Protein AF-A0A6C0E3U9-F1 (afdb_monomer)

Structure (mmCIF, N/CA/C/O backbone):
data_AF-A0A6C0E3U9-F1
#
_entry.id   AF-A0A6C0E3U9-F1
#
loop_
_atom_site.group_PDB
_atom_site.id
_atom_site.type_symbol
_atom_site.label_atom_id
_atom_site.label_alt_id
_atom_site.label_comp_id
_atom_site.label_asym_id
_atom_site.label_entity_id
_atom_site.label_seq_id
_atom_site.pdbx_PDB_ins_code
_atom_site.Cartn_x
_atom_site.Cartn_y
_atom_site.Cartn_z
_atom_site.occupancy
_atom_site.B_iso_or_equiv
_atom_site.auth_seq_id
_atom_site.auth_comp_id
_atom_site.auth_asym_id
_atom_site.auth_atom_id
_atom_site.pdbx_PDB_model_num
ATOM 1 N N . MET A 1 1 ? 30.945 55.708 -33.541 1.00 55.78 1 MET A N 1
ATOM 2 C CA . MET A 1 1 ? 29.768 54.943 -33.050 1.00 55.78 1 MET A CA 1
ATOM 3 C C . MET A 1 1 ? 29.091 54.132 -34.175 1.00 55.78 1 MET A C 1
ATOM 5 O O . MET A 1 1 ? 28.039 54.535 -34.652 1.00 55.78 1 MET A O 1
ATOM 9 N N . VAL A 1 2 ? 29.646 52.990 -34.620 1.00 52.19 2 VAL A N 1
ATOM 10 C CA . VAL A 1 2 ? 29.029 52.186 -35.720 1.00 52.19 2 VAL A CA 1
ATOM 11 C C . VAL A 1 2 ? 28.871 50.681 -35.396 1.00 52.19 2 VAL A C 1
ATOM 13 O O . VAL A 1 2 ? 28.091 49.991 -36.046 1.00 52.19 2 VAL A O 1
ATOM 16 N N . GLY A 1 3 ? 29.508 50.159 -34.337 1.00 51.03 3 GLY A N 1
ATOM 17 C CA . GLY A 1 3 ? 29.485 48.717 -34.018 1.00 51.03 3 GLY A CA 1
ATOM 18 C C . GLY A 1 3 ? 28.153 48.152 -33.489 1.00 51.03 3 GLY A C 1
ATOM 19 O O . GLY A 1 3 ? 27.764 47.042 -33.847 1.00 51.03 3 GLY A O 1
ATOM 20 N N . TYR A 1 4 ? 27.409 48.908 -32.673 1.00 50.91 4 TYR A N 1
ATOM 21 C CA . TYR A 1 4 ? 26.324 48.340 -31.851 1.00 50.91 4 TYR A CA 1
ATOM 22 C C . TYR A 1 4 ? 25.011 48.008 -32.590 1.00 50.91 4 TYR A C 1
ATOM 24 O O . TYR A 1 4 ? 24.251 47.149 -32.144 1.00 50.91 4 TYR A O 1
ATOM 32 N N . LYS A 1 5 ? 24.726 48.622 -33.750 1.00 53.19 5 LYS A N 1
ATOM 33 C CA . LYS A 1 5 ? 23.448 48.405 -34.471 1.00 53.19 5 LYS A CA 1
ATOM 34 C C . LYS A 1 5 ? 23.409 47.133 -35.339 1.00 53.19 5 LYS A C 1
ATOM 36 O O . LYS A 1 5 ? 22.340 46.778 -35.838 1.00 53.19 5 LYS A O 1
ATOM 41 N N . LYS A 1 6 ? 24.534 46.425 -35.531 1.00 50.97 6 LYS A N 1
ATOM 42 C CA . LYS A 1 6 ? 24.595 45.225 -36.397 1.00 50.97 6 LYS A CA 1
ATOM 43 C C . LYS A 1 6 ? 24.206 43.928 -35.666 1.00 50.97 6 LYS A C 1
ATOM 45 O O . LYS A 1 6 ? 23.506 43.103 -36.250 1.00 50.97 6 LYS A O 1
ATOM 50 N N . GLN A 1 7 ? 24.564 43.770 -34.387 1.00 52.78 7 GLN A N 1
ATOM 51 C CA . GLN A 1 7 ? 24.293 42.540 -33.618 1.00 52.78 7 GLN A CA 1
ATOM 52 C C . GLN A 1 7 ? 22.806 42.368 -33.233 1.00 52.78 7 GLN A C 1
ATOM 54 O O . GLN A 1 7 ? 22.255 41.278 -33.396 1.00 52.78 7 GLN A O 1
ATOM 59 N N . GLN A 1 8 ? 22.092 43.440 -32.858 1.00 53.09 8 GLN A N 1
ATOM 60 C CA . GLN A 1 8 ? 20.651 43.369 -32.529 1.00 53.09 8 GLN A CA 1
ATOM 61 C C . GLN A 1 8 ? 19.745 42.938 -33.707 1.00 53.09 8 GLN A C 1
ATOM 63 O O . GLN A 1 8 ? 18.628 42.457 -33.489 1.00 53.09 8 GLN A O 1
ATOM 68 N N . ARG A 1 9 ? 20.204 43.062 -34.964 1.00 53.28 9 ARG A N 1
ATOM 69 C CA . ARG A 1 9 ? 19.460 42.592 -36.151 1.00 53.28 9 ARG A CA 1
ATOM 70 C C . ARG A 1 9 ? 19.582 41.083 -36.403 1.00 53.28 9 ARG A C 1
ATOM 72 O O . ARG A 1 9 ? 18.701 40.523 -37.054 1.00 53.28 9 ARG A O 1
ATOM 79 N N . LEU A 1 10 ? 20.622 40.422 -35.888 1.00 52.88 10 LEU A N 1
ATOM 80 C CA . LEU A 1 10 ? 20.799 38.968 -36.005 1.00 52.88 10 LEU A CA 1
ATOM 81 C C . LEU A 1 10 ? 19.956 38.211 -34.970 1.00 52.88 10 LEU A C 1
ATOM 83 O O . LEU A 1 10 ? 19.224 37.293 -35.339 1.00 52.88 10 LEU A O 1
ATOM 87 N N . PHE A 1 11 ? 19.952 38.664 -33.713 1.00 51.81 11 PHE A N 1
ATOM 88 C CA . PHE A 1 11 ? 19.173 38.038 -32.634 1.00 51.81 11 PHE A CA 1
ATOM 89 C C . PHE A 1 11 ? 17.661 37.995 -32.949 1.00 51.81 11 PHE A C 1
ATOM 91 O O . PHE A 1 11 ? 17.002 36.961 -3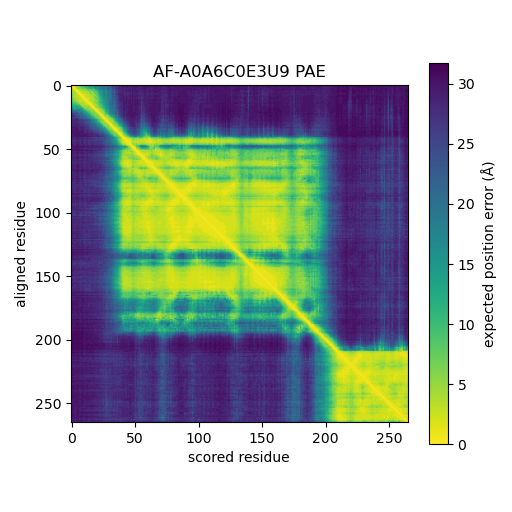2.832 1.00 51.81 11 PHE A O 1
ATOM 98 N N . ASN A 1 12 ? 17.124 39.091 -33.498 1.00 52.78 12 ASN A N 1
ATOM 99 C CA . ASN A 1 12 ? 15.716 39.197 -33.899 1.00 52.78 12 ASN A CA 1
ATOM 100 C C . ASN A 1 12 ? 15.325 38.376 -35.149 1.00 52.78 12 ASN A C 1
ATOM 102 O O . ASN A 1 12 ? 14.130 38.208 -35.411 1.00 52.78 12 ASN A O 1
ATOM 106 N N . LYS A 1 13 ? 16.285 37.846 -35.925 1.00 51.62 13 LYS A N 1
ATOM 107 C CA . LYS A 1 13 ? 15.997 36.934 -37.051 1.00 51.62 13 LYS A CA 1
ATOM 108 C C . LYS A 1 13 ? 15.848 35.474 -36.611 1.00 51.62 13 LYS A C 1
ATOM 110 O O . LYS A 1 13 ? 15.095 34.742 -37.253 1.00 51.62 13 LYS A O 1
ATOM 115 N N . LEU A 1 14 ? 16.491 35.059 -35.518 1.00 48.38 14 LEU A N 1
ATOM 116 C CA . LEU A 1 14 ? 16.365 33.696 -34.984 1.00 48.38 14 LEU A CA 1
ATOM 117 C C . LEU A 1 14 ? 15.030 33.495 -34.243 1.00 48.38 14 LEU A C 1
ATOM 119 O O . LEU A 1 14 ? 14.331 32.514 -34.491 1.00 48.38 14 LEU A O 1
ATOM 123 N N . LEU A 1 15 ? 14.591 34.485 -33.457 1.00 46.81 15 LEU A N 1
ATOM 124 C CA . LEU A 1 15 ? 13.311 34.447 -32.726 1.00 46.81 15 LEU A CA 1
ATOM 125 C C . LEU A 1 15 ? 12.048 34.436 -33.614 1.00 46.81 15 LEU A C 1
ATOM 127 O O . LEU A 1 15 ? 10.962 34.124 -33.126 1.00 46.81 15 LEU A O 1
ATOM 131 N N . LYS A 1 16 ? 12.158 34.751 -34.914 1.00 46.00 16 LYS A N 1
ATOM 132 C CA . LYS A 1 16 ? 11.021 34.743 -35.857 1.00 46.00 16 LYS A CA 1
ATOM 133 C C . LYS A 1 16 ? 10.878 33.457 -36.683 1.00 46.00 16 LYS A C 1
ATOM 135 O O . LYS A 1 16 ? 9.834 33.278 -37.306 1.00 46.00 16 LYS A O 1
ATOM 140 N N . LYS A 1 17 ? 11.857 32.538 -36.673 1.00 43.81 17 LYS A N 1
ATOM 141 C CA . LYS A 1 17 ? 11.767 31.262 -37.420 1.00 43.81 17 LYS A CA 1
ATOM 142 C C . LYS A 1 17 ? 11.051 30.127 -36.671 1.00 43.81 17 LYS A C 1
ATOM 144 O O . LYS A 1 17 ? 10.621 29.177 -37.313 1.00 43.81 17 LYS A O 1
ATOM 149 N N . SER A 1 18 ? 10.844 30.233 -35.357 1.00 43.38 18 SER A N 1
ATOM 150 C CA . SER A 1 18 ? 10.180 29.195 -34.542 1.00 43.38 18 SER A CA 1
ATOM 151 C C . SER A 1 18 ? 8.644 29.286 -34.493 1.00 43.38 18 SER A C 1
ATOM 153 O O . SER A 1 18 ? 8.000 28.449 -33.865 1.00 43.38 18 SER A O 1
ATOM 155 N N . LYS A 1 19 ? 8.021 30.279 -35.151 1.00 46.59 19 LYS A N 1
ATOM 156 C CA . LYS A 1 19 ? 6.567 30.538 -35.075 1.00 46.59 19 LYS A CA 1
ATOM 157 C C . LYS A 1 19 ? 5.879 30.666 -36.444 1.00 46.59 19 LYS A C 1
ATOM 159 O O . LYS A 1 19 ? 5.309 31.715 -36.732 1.00 46.59 19 LYS A O 1
ATOM 164 N N . LYS A 1 20 ? 5.885 29.600 -37.264 1.00 43.41 20 LYS A N 1
ATOM 165 C CA . LYS A 1 20 ? 4.818 29.273 -38.253 1.00 43.41 20 LYS A CA 1
ATOM 166 C C . LYS A 1 20 ? 5.099 27.970 -39.034 1.00 43.41 20 LYS A C 1
ATOM 168 O O . LYS A 1 20 ? 5.679 27.994 -40.114 1.00 43.41 20 LYS A O 1
ATOM 173 N N . LYS A 1 21 ? 4.549 26.846 -38.566 1.00 42.09 21 LYS A N 1
ATOM 174 C CA . LYS A 1 21 ? 3.930 25.838 -39.450 1.00 42.09 21 LYS A CA 1
ATOM 175 C C . LYS A 1 21 ? 2.777 25.176 -38.694 1.00 42.09 21 LYS A C 1
ATOM 177 O O . LYS A 1 21 ? 2.973 24.590 -37.636 1.00 42.09 21 LYS A O 1
ATOM 182 N N . ARG A 1 22 ? 1.554 25.383 -39.186 1.00 37.34 22 ARG A N 1
ATOM 183 C CA . ARG A 1 22 ? 0.292 25.053 -38.509 1.00 37.34 22 ARG A CA 1
ATOM 184 C C . ARG A 1 22 ? -0.422 23.953 -39.301 1.00 37.34 22 ARG A C 1
ATOM 186 O O . ARG A 1 22 ? -0.834 24.217 -40.417 1.00 37.34 22 ARG A O 1
ATOM 193 N N . MET A 1 23 ? -0.560 22.781 -38.675 1.00 37.25 23 MET A N 1
ATOM 194 C CA . MET A 1 23 ? -1.584 21.725 -38.854 1.00 37.25 23 MET A CA 1
ATOM 195 C C . MET A 1 23 ? -2.042 21.282 -40.262 1.00 37.25 23 MET A C 1
ATOM 197 O O . MET A 1 23 ? -2.673 22.055 -40.971 1.00 37.25 23 MET A O 1
ATOM 201 N N . SER A 1 24 ? -1.955 19.969 -40.545 1.00 37.00 24 SER A N 1
ATOM 202 C CA . SER A 1 24 ? -3.077 18.993 -40.719 1.00 37.00 24 SER A CA 1
ATOM 203 C C . SER A 1 24 ? -2.475 17.584 -41.011 1.00 37.00 24 SER A C 1
ATOM 205 O O . SER A 1 24 ? -1.276 17.540 -41.258 1.00 37.00 24 SER A O 1
ATOM 207 N N . ARG A 1 25 ? -3.113 16.395 -40.982 1.00 40.88 25 ARG A N 1
ATOM 208 C CA . ARG A 1 25 ? -4.472 15.852 -40.692 1.00 40.88 25 ARG A CA 1
ATOM 209 C C . ARG A 1 25 ? -4.246 14.516 -39.920 1.00 40.88 25 ARG A C 1
ATOM 211 O O . ARG A 1 25 ? -3.563 13.658 -40.447 1.00 40.88 25 ARG A O 1
ATOM 218 N N . LYS A 1 26 ? -4.695 14.357 -38.663 1.00 37.94 26 LYS A N 1
ATOM 219 C CA . LYS A 1 26 ? -5.896 13.590 -38.210 1.00 37.94 26 LYS A CA 1
ATOM 220 C C . LYS A 1 26 ? -5.645 12.133 -37.723 1.00 37.94 26 LYS A C 1
ATOM 222 O O . LYS A 1 26 ? -5.068 11.340 -38.443 1.00 37.94 26 LYS A O 1
ATOM 227 N N . LYS A 1 27 ? -6.324 11.803 -36.602 1.00 41.88 27 LYS A N 1
ATOM 228 C CA . LYS A 1 27 ? -6.594 10.487 -35.951 1.00 41.88 27 LYS A CA 1
ATOM 229 C C . LYS A 1 27 ? -5.475 9.856 -35.087 1.00 41.88 27 LYS A C 1
ATOM 231 O O . LYS A 1 27 ? -4.308 9.959 -35.416 1.00 41.88 27 LYS A O 1
ATOM 236 N N . TYR A 1 28 ? -5.925 9.223 -33.985 1.00 31.61 28 TYR A N 1
ATOM 237 C CA . TYR A 1 28 ? -5.186 8.682 -32.819 1.00 31.61 28 TYR A CA 1
ATOM 238 C C . TYR A 1 28 ? -4.344 9.725 -32.034 1.00 31.61 28 TYR A C 1
ATOM 240 O O . TYR A 1 28 ? -3.533 10.432 -32.610 1.00 31.61 28 TYR A O 1
ATOM 248 N N . ASN A 1 29 ? -4.488 9.945 -30.718 1.00 37.38 29 ASN A N 1
ATOM 249 C CA . ASN A 1 29 ? -5.382 9.373 -29.697 1.00 37.38 29 ASN A CA 1
ATOM 250 C C . ASN A 1 29 ? -6.079 10.487 -28.891 1.00 37.38 29 ASN A C 1
ATOM 252 O O . ASN A 1 29 ? -5.453 11.477 -28.517 1.00 37.38 29 ASN A O 1
ATOM 256 N N . LYS A 1 30 ? -7.375 10.324 -28.591 1.00 41.12 30 LYS A N 1
ATOM 257 C CA . LYS A 1 30 ? -8.211 11.351 -27.938 1.00 41.12 30 LYS A CA 1
ATOM 258 C C . LYS A 1 30 ? -8.762 10.887 -26.577 1.00 41.12 30 LYS A C 1
ATOM 260 O O . LYS A 1 30 ? -9.943 11.071 -26.322 1.00 41.12 30 LYS A O 1
ATOM 265 N N . THR A 1 31 ? -7.910 10.339 -25.701 1.00 39.28 31 THR A N 1
ATOM 266 C CA . THR A 1 31 ? -8.289 9.887 -24.334 1.00 39.28 31 THR A CA 1
ATOM 267 C C . THR A 1 31 ? -7.109 9.886 -23.343 1.00 39.28 31 THR A C 1
ATOM 269 O O . THR A 1 31 ? -6.826 8.903 -22.674 1.00 39.28 31 THR A O 1
ATOM 272 N N . ARG A 1 32 ? -6.402 11.016 -23.212 1.00 39.66 32 ARG A N 1
ATOM 273 C CA . ARG A 1 32 ? -5.570 11.329 -22.026 1.00 39.66 32 ARG A CA 1
ATOM 274 C C . ARG A 1 32 ? -5.399 12.847 -21.891 1.00 39.66 32 ARG A C 1
ATOM 276 O O . ARG A 1 32 ? -4.310 13.401 -21.980 1.00 39.66 32 ARG A O 1
ATOM 283 N N . LYS A 1 33 ? -6.527 13.555 -21.740 1.00 38.69 33 LYS A N 1
ATOM 284 C CA . LYS A 1 33 ? -6.507 14.974 -21.358 1.00 38.69 33 LYS A CA 1
ATOM 285 C C . LYS A 1 33 ? -6.008 15.063 -19.920 1.00 38.69 33 LYS A C 1
ATOM 287 O O . LYS A 1 33 ? -6.728 14.664 -19.015 1.00 38.69 33 LYS A O 1
ATOM 292 N N . ASN A 1 34 ? -4.805 15.605 -19.759 1.00 37.91 34 ASN A N 1
ATOM 293 C CA . ASN A 1 34 ? -4.182 16.066 -18.519 1.00 37.91 34 ASN A CA 1
ATOM 294 C C . ASN A 1 34 ? -5.189 16.400 -17.398 1.00 37.91 34 ASN A C 1
ATOM 296 O O . ASN A 1 34 ? -5.627 17.547 -17.271 1.00 37.91 34 ASN A O 1
ATOM 300 N N . LYS A 1 35 ? -5.496 15.41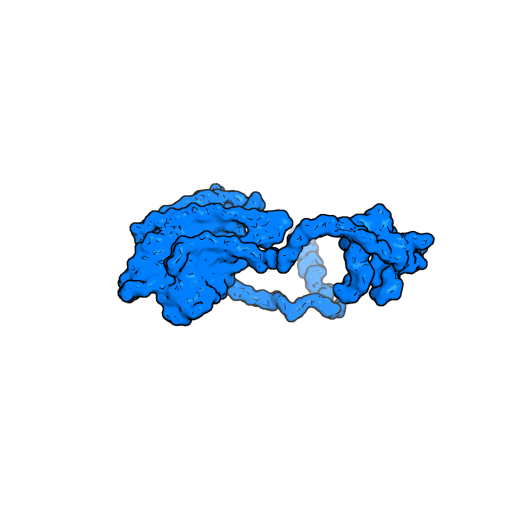8 -16.540 1.00 38.56 35 LYS A N 1
ATOM 301 C CA . LYS A 1 35 ? -5.961 15.694 -15.178 1.00 38.56 35 LYS A CA 1
ATOM 302 C C . LYS A 1 35 ? -4.758 16.370 -14.515 1.00 38.56 35 LYS A C 1
ATOM 304 O O . LYS A 1 35 ? -3.712 15.741 -14.367 1.00 38.56 35 LYS A O 1
ATOM 309 N N . LYS A 1 36 ? -4.853 17.667 -14.198 1.00 37.06 36 LYS A N 1
ATOM 310 C CA . LYS A 1 36 ? -3.884 18.297 -13.291 1.00 37.06 36 LYS A CA 1
ATOM 311 C C . LYS A 1 36 ? -4.017 17.543 -11.971 1.00 37.06 36 LYS A C 1
ATOM 313 O O . LYS A 1 36 ? -4.992 17.772 -11.261 1.00 37.06 36 LYS A O 1
ATOM 318 N N . MET A 1 37 ? -3.088 16.636 -11.680 1.00 39.59 37 MET A N 1
ATOM 319 C CA . MET A 1 37 ? -3.011 15.982 -10.378 1.00 39.59 37 MET A CA 1
ATOM 320 C C . MET A 1 37 ? -2.618 17.042 -9.352 1.00 39.59 37 MET A C 1
ATOM 322 O O . MET A 1 37 ? -1.442 17.347 -9.167 1.00 39.59 37 MET A O 1
ATOM 326 N N . ARG A 1 38 ? -3.635 17.665 -8.753 1.00 38.66 38 ARG A N 1
ATOM 327 C CA . ARG A 1 38 ? -3.493 18.374 -7.488 1.00 38.66 38 ARG A CA 1
ATOM 328 C C . ARG A 1 38 ? -3.201 17.292 -6.449 1.00 38.66 38 ARG A C 1
ATOM 330 O O . ARG A 1 38 ? -4.038 16.419 -6.261 1.00 38.66 38 ARG A O 1
ATOM 337 N N . GLY A 1 39 ? -1.989 17.304 -5.894 1.00 35.59 39 GLY A N 1
ATOM 338 C CA . GLY A 1 39 ? -1.650 16.494 -4.722 1.00 35.59 39 GLY A CA 1
ATOM 339 C C . GLY A 1 39 ? -2.432 16.983 -3.501 1.00 35.59 39 GLY A C 1
ATOM 340 O O . GLY A 1 39 ? -2.858 18.140 -3.481 1.00 35.59 39 GLY A O 1
ATOM 341 N N . GLY A 1 40 ? -2.634 16.094 -2.533 1.00 41.91 40 GLY A N 1
ATOM 342 C CA . GLY A 1 40 ? -3.670 16.202 -1.508 1.00 41.91 40 GLY A CA 1
ATOM 343 C C . GLY A 1 40 ? -4.718 15.121 -1.746 1.00 41.91 40 GLY A C 1
ATOM 344 O O . GLY A 1 40 ? -5.782 15.398 -2.295 1.00 41.91 40 GLY A O 1
ATOM 345 N N . GLY A 1 41 ? -4.360 13.881 -1.409 1.00 59.59 41 GLY A N 1
ATOM 346 C CA . GLY A 1 41 ? -5.287 12.752 -1.441 1.00 59.59 41 GLY A CA 1
ATOM 347 C C . GLY A 1 41 ? -6.268 12.837 -0.282 1.00 59.59 41 GLY A C 1
ATOM 348 O O . GLY A 1 41 ? -5.840 13.000 0.858 1.00 59.59 41 GLY A O 1
ATOM 349 N N . GLU A 1 42 ? -7.558 12.739 -0.576 1.00 77.75 42 GLU A N 1
ATOM 350 C CA . GLU A 1 42 ? -8.623 12.759 0.426 1.00 77.75 42 GLU A CA 1
ATOM 351 C C . GLU A 1 42 ? -8.662 11.412 1.170 1.00 77.75 42 GLU A C 1
ATOM 353 O O . GLU A 1 42 ? -8.481 10.357 0.557 1.00 77.75 42 GLU A O 1
ATOM 358 N N . ILE A 1 43 ? -8.860 11.435 2.493 1.00 86.38 43 ILE A N 1
ATOM 359 C CA . ILE A 1 43 ? -9.034 10.206 3.277 1.00 86.38 43 ILE A CA 1
ATOM 360 C C . ILE A 1 43 ? -10.483 9.750 3.117 1.00 86.38 43 ILE A C 1
ATOM 362 O O . ILE A 1 43 ? -11.406 10.397 3.611 1.00 86.38 43 ILE A O 1
ATOM 366 N N . GLN A 1 44 ? -10.686 8.619 2.449 1.00 89.25 44 GLN A N 1
ATOM 367 C CA . GLN A 1 44 ? -11.998 8.006 2.315 1.00 89.25 44 GLN A CA 1
ATOM 368 C C . GLN A 1 44 ? -12.341 7.216 3.583 1.00 89.25 44 GLN A C 1
ATOM 370 O O . GLN A 1 44 ? -11.615 6.307 3.984 1.00 89.25 44 GLN A O 1
ATOM 375 N N . ILE A 1 45 ? -13.483 7.535 4.189 1.00 89.25 45 ILE A N 1
ATOM 376 C CA . ILE A 1 45 ? -14.040 6.796 5.323 1.00 89.25 45 ILE A CA 1
ATOM 377 C C . ILE A 1 45 ? -15.144 5.860 4.826 1.00 89.25 45 ILE A C 1
ATOM 379 O O . ILE A 1 45 ? -16.042 6.278 4.097 1.00 89.25 45 ILE A O 1
ATOM 383 N N . ILE A 1 46 ? -15.082 4.599 5.247 1.00 86.44 46 ILE A N 1
ATOM 384 C CA . ILE A 1 46 ? -16.051 3.546 4.939 1.00 86.44 46 ILE A CA 1
ATOM 385 C C . ILE A 1 46 ? -16.570 2.992 6.267 1.00 86.44 46 ILE A C 1
ATOM 387 O O . ILE A 1 46 ? -15.787 2.513 7.085 1.00 86.44 46 ILE A O 1
ATOM 391 N N . THR A 1 47 ? -17.877 3.098 6.512 1.00 82.75 47 THR A N 1
ATOM 392 C CA . THR A 1 47 ? -18.501 2.696 7.787 1.00 82.75 47 THR A CA 1
ATOM 393 C C . THR A 1 47 ? -19.093 1.293 7.756 1.00 82.75 47 THR A C 1
ATOM 395 O O . THR A 1 47 ? -19.025 0.583 8.749 1.00 82.75 47 THR A O 1
ATOM 398 N N . GLU A 1 48 ? -19.640 0.878 6.615 1.00 69.38 48 GLU A N 1
ATOM 399 C CA . GLU A 1 48 ? -20.260 -0.431 6.422 1.00 69.38 48 GLU A CA 1
ATOM 400 C C . GLU A 1 48 ? -19.781 -1.000 5.088 1.00 69.38 48 GLU A C 1
ATOM 402 O O . GLU A 1 48 ? -20.025 -0.411 4.034 1.00 69.38 48 GLU A O 1
ATOM 407 N N . ASN A 1 49 ? -19.079 -2.134 5.121 1.00 65.44 49 ASN A N 1
ATOM 408 C CA . ASN A 1 49 ? -18.696 -2.838 3.905 1.00 65.44 49 ASN A CA 1
ATOM 409 C C . ASN A 1 49 ? -18.706 -4.357 4.110 1.00 65.44 49 ASN A C 1
ATOM 411 O O . ASN A 1 49 ? -18.117 -4.874 5.059 1.00 65.44 49 ASN A O 1
ATOM 415 N N . SER A 1 50 ? -19.380 -5.055 3.198 1.00 59.72 50 SER A N 1
ATOM 416 C CA . SER A 1 50 ? -19.495 -6.515 3.128 1.00 59.72 50 SER A CA 1
ATOM 417 C C . SER A 1 50 ? -18.587 -7.143 2.061 1.00 59.72 50 SER A C 1
ATOM 419 O O . SER A 1 50 ? -18.540 -8.367 1.944 1.00 59.72 50 SER A O 1
ATOM 421 N N . SER A 1 51 ? -17.859 -6.331 1.287 1.00 74.69 51 SER A N 1
ATOM 422 C CA . SER A 1 51 ? -16.953 -6.750 0.214 1.00 74.69 51 SER A CA 1
ATOM 423 C C . SER A 1 51 ? -15.584 -6.068 0.322 1.00 74.69 51 SER A C 1
ATOM 425 O O . SER A 1 51 ? -15.401 -5.115 1.070 1.00 74.69 51 SER A O 1
ATOM 427 N N . GLU A 1 52 ? -14.580 -6.567 -0.397 1.00 77.88 52 GLU A N 1
ATOM 428 C CA . GLU A 1 52 ? -13.237 -5.973 -0.392 1.00 77.88 52 GLU A CA 1
ATOM 429 C C . GLU A 1 52 ? -13.225 -4.576 -1.046 1.00 77.88 52 GLU A C 1
ATOM 431 O O . GLU A 1 52 ? -13.778 -4.388 -2.131 1.00 77.88 52 GLU A O 1
ATOM 436 N N . THR A 1 53 ? -12.555 -3.605 -0.416 1.00 80.06 53 THR A N 1
ATOM 437 C CA . THR A 1 53 ? -12.301 -2.284 -1.022 1.00 80.06 53 THR A CA 1
ATOM 438 C C . THR A 1 53 ? -11.006 -2.315 -1.838 1.00 80.06 53 THR A C 1
ATOM 440 O O . THR A 1 53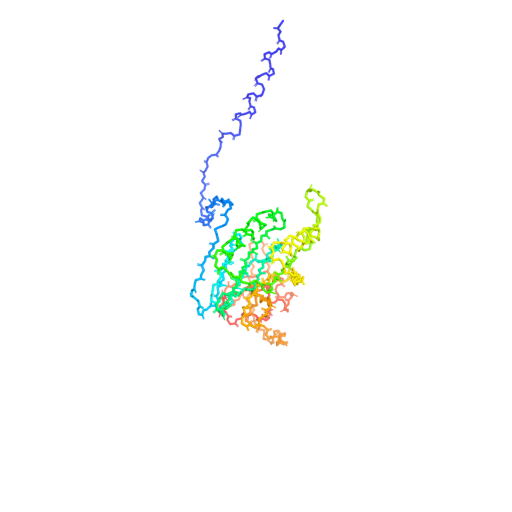 ? -9.974 -2.737 -1.318 1.00 80.06 53 THR A O 1
ATOM 443 N N . GLU A 1 54 ? -11.015 -1.792 -3.068 1.00 80.06 54 GLU A N 1
ATOM 444 C CA . GLU A 1 54 ? -9.807 -1.521 -3.870 1.00 80.06 54 GLU A CA 1
ATOM 445 C C . GLU A 1 54 ? -9.651 -0.010 -4.133 1.00 80.06 54 GLU A C 1
ATOM 447 O O . GLU A 1 54 ? -10.638 0.649 -4.461 1.00 80.06 54 GLU A O 1
ATOM 452 N N . PHE A 1 55 ? -8.433 0.547 -4.044 1.00 74.00 55 PHE A N 1
ATOM 453 C CA . PHE A 1 55 ? -8.190 1.984 -4.288 1.00 74.00 55 PHE A CA 1
ATOM 454 C C . PHE A 1 55 ? -6.841 2.319 -4.973 1.00 74.00 55 PHE A C 1
ATOM 456 O O . PHE A 1 55 ? -5.897 1.519 -4.944 1.00 74.00 55 PHE A O 1
ATOM 463 N N . GLU A 1 56 ? -6.757 3.501 -5.609 1.00 75.00 56 GLU A N 1
ATOM 464 C CA . GLU A 1 56 ? -5.621 3.953 -6.439 1.00 75.00 56 GLU A CA 1
ATOM 465 C C . GLU A 1 56 ? -4.458 4.566 -5.626 1.00 75.00 56 GLU A C 1
ATOM 467 O O . GLU A 1 56 ? -4.531 4.777 -4.416 1.00 75.00 56 GLU A O 1
ATOM 472 N N . GLN A 1 57 ? -3.330 4.841 -6.295 1.00 72.25 57 GLN A N 1
ATOM 473 C CA . GLN A 1 57 ? -2.198 5.540 -5.682 1.00 72.25 57 GLN A CA 1
ATOM 474 C C . GLN A 1 57 ? -2.540 6.982 -5.334 1.00 72.25 57 GLN A C 1
ATOM 476 O O . GLN A 1 57 ? -3.097 7.713 -6.153 1.00 72.25 57 GLN A O 1
ATOM 481 N N . ARG A 1 58 ? -2.078 7.393 -4.147 1.00 79.75 58 ARG A N 1
ATOM 482 C CA . ARG A 1 58 ? -2.330 8.685 -3.503 1.00 79.75 58 ARG A CA 1
ATOM 483 C C . ARG A 1 58 ? -3.692 8.851 -2.854 1.00 79.75 58 ARG A C 1
ATOM 485 O O . ARG A 1 58 ? -3.927 9.936 -2.329 1.00 79.75 58 ARG A O 1
ATOM 492 N N . ASP A 1 59 ? -4.516 7.819 -2.757 1.00 82.50 59 ASP A N 1
ATOM 493 C CA . ASP A 1 59 ? -5.650 7.852 -1.833 1.00 82.50 59 ASP A CA 1
ATOM 494 C C . ASP A 1 59 ? -5.240 7.244 -0.478 1.00 82.50 59 ASP A C 1
ATOM 496 O O . ASP A 1 59 ? -4.156 6.666 -0.323 1.00 82.50 59 ASP A O 1
ATOM 500 N N . ALA A 1 60 ? -6.074 7.437 0.536 1.00 86.69 60 ALA A N 1
ATOM 501 C CA . ALA A 1 60 ? -5.942 6.804 1.841 1.00 86.69 60 ALA A CA 1
ATOM 502 C C . ALA A 1 60 ? -7.338 6.406 2.320 1.00 86.69 60 ALA A C 1
ATOM 504 O O . ALA A 1 60 ? -8.295 7.144 2.099 1.00 86.69 60 ALA A O 1
ATOM 505 N N . VAL A 1 61 ? -7.466 5.242 2.951 1.00 90.50 61 VAL A N 1
ATOM 506 C CA . VAL A 1 61 ? -8.770 4.673 3.316 1.00 90.50 61 VAL A CA 1
ATOM 507 C C . VAL A 1 61 ? -8.771 4.264 4.782 1.00 90.50 61 VAL A C 1
ATOM 509 O O . VAL A 1 61 ? -7.811 3.654 5.251 1.00 90.50 61 VAL A O 1
ATOM 512 N N . ILE A 1 62 ? -9.865 4.567 5.483 1.00 89.75 62 ILE A N 1
ATOM 513 C CA . ILE A 1 62 ? -10.230 4.004 6.788 1.00 89.75 62 ILE A CA 1
ATOM 514 C C . ILE A 1 62 ? -11.520 3.201 6.590 1.00 89.75 62 ILE A C 1
ATOM 516 O O . ILE A 1 62 ? -12.521 3.743 6.125 1.00 89.75 62 ILE A O 1
ATOM 520 N N . ASN A 1 63 ? -11.506 1.922 6.953 1.00 90.56 63 ASN A N 1
ATOM 521 C CA . ASN A 1 63 ? -12.666 1.039 6.970 1.00 90.56 63 ASN A CA 1
ATOM 522 C C . ASN A 1 63 ? -12.986 0.659 8.419 1.00 90.56 63 ASN A C 1
ATOM 524 O O . ASN A 1 63 ? -12.169 0.025 9.080 1.00 90.56 63 ASN A O 1
ATOM 528 N N . TYR A 1 64 ? -14.172 1.019 8.900 1.00 87.31 64 TYR A N 1
ATOM 529 C CA . TYR A 1 64 ? -14.693 0.598 10.205 1.00 87.31 64 TYR A CA 1
ATOM 530 C C . TYR A 1 64 ? -15.355 -0.793 10.166 1.00 87.31 64 TYR A C 1
ATOM 532 O O . TYR A 1 64 ? -15.760 -1.301 11.205 1.00 87.31 64 TYR A O 1
ATOM 540 N N . GLY A 1 65 ? -15.467 -1.411 8.985 1.00 83.19 65 GLY A N 1
ATOM 541 C CA . GLY A 1 65 ? -15.982 -2.766 8.813 1.00 83.19 65 GLY A CA 1
ATOM 542 C C . GLY A 1 65 ? -14.906 -3.859 8.815 1.00 83.19 65 GLY A C 1
ATOM 543 O O . GLY A 1 65 ? -13.720 -3.621 8.587 1.00 83.19 65 GLY A O 1
ATOM 544 N N . SER A 1 66 ? -15.366 -5.103 8.963 1.00 76.38 66 SER A N 1
ATOM 545 C CA . SER A 1 66 ? -14.552 -6.329 8.963 1.00 76.38 66 SER A CA 1
ATOM 546 C C . SER A 1 66 ? -14.012 -6.751 7.585 1.00 76.38 66 SER A C 1
ATOM 548 O O . SER A 1 66 ? -13.257 -7.724 7.484 1.00 76.38 66 SER A O 1
ATOM 550 N N . ALA A 1 67 ? -14.396 -6.043 6.521 1.00 78.00 67 ALA A N 1
ATOM 551 C CA . ALA A 1 67 ? -13.896 -6.270 5.174 1.00 78.00 67 ALA A CA 1
ATOM 552 C C . ALA A 1 67 ? -12.417 -5.876 5.020 1.00 78.00 67 ALA A C 1
ATOM 554 O O . ALA A 1 67 ? -11.935 -4.911 5.618 1.00 78.00 67 ALA A O 1
ATOM 555 N N . SER A 1 68 ? -11.703 -6.602 4.162 1.00 79.94 68 SER A N 1
ATOM 556 C CA . SER A 1 68 ? -10.322 -6.269 3.814 1.00 79.94 68 SER A CA 1
ATOM 557 C C . SER A 1 68 ? -10.252 -4.982 2.988 1.00 79.94 68 SER A C 1
ATOM 559 O O . SER A 1 68 ? -11.052 -4.770 2.073 1.00 79.94 68 SER A O 1
ATOM 561 N N . ILE A 1 69 ? -9.249 -4.151 3.272 1.00 82.56 69 ILE A N 1
ATOM 562 C CA . ILE A 1 69 ? -8.838 -3.064 2.379 1.00 82.56 69 ILE A CA 1
ATOM 563 C C . ILE A 1 69 ? -7.691 -3.572 1.511 1.00 82.56 69 ILE A C 1
ATOM 565 O O . ILE A 1 69 ? -6.787 -4.256 1.994 1.00 82.56 69 ILE A O 1
ATOM 569 N N . SER A 1 70 ? -7.687 -3.175 0.244 1.00 80.00 70 SER A N 1
ATOM 570 C CA . SER A 1 70 ? -6.602 -3.459 -0.678 1.00 80.00 70 SER A CA 1
ATOM 571 C C . SER A 1 70 ? -6.249 -2.282 -1.580 1.00 80.00 70 SER A C 1
ATOM 573 O O . SER A 1 70 ? -7.058 -1.388 -1.830 1.00 80.00 70 SER A O 1
ATOM 575 N N . THR A 1 71 ? -5.034 -2.303 -2.117 1.00 74.56 71 THR A N 1
ATOM 576 C CA . THR A 1 71 ? -4.609 -1.355 -3.148 1.00 74.56 71 THR A CA 1
ATOM 577 C C . THR A 1 71 ? -3.809 -2.029 -4.262 1.00 74.56 71 THR A C 1
ATOM 579 O O . THR A 1 71 ? -3.190 -3.076 -4.060 1.00 74.56 71 THR A O 1
ATOM 582 N N . TYR A 1 72 ? -3.869 -1.447 -5.462 1.00 70.69 72 TYR A N 1
ATOM 583 C CA . TYR A 1 72 ? -3.333 -1.975 -6.713 1.00 70.69 72 TYR A CA 1
ATOM 584 C C . TYR A 1 72 ? -2.428 -0.958 -7.439 1.00 70.69 72 TYR A C 1
ATOM 586 O O . TYR A 1 72 ? -2.333 0.209 -7.068 1.00 70.69 72 TYR A O 1
ATOM 594 N N . ASN A 1 73 ? -1.756 -1.411 -8.505 1.00 62.00 73 ASN A N 1
ATOM 595 C CA . ASN A 1 73 ? -0.739 -0.671 -9.275 1.00 62.00 73 ASN A CA 1
ATOM 596 C C . ASN A 1 73 ? 0.465 -0.194 -8.439 1.00 62.00 73 ASN A C 1
ATOM 598 O O . ASN A 1 73 ? 1.045 0.861 -8.697 1.00 62.00 73 ASN A O 1
ATOM 602 N N . LEU A 1 74 ? 0.859 -1.009 -7.463 1.00 67.31 74 LEU A N 1
ATOM 603 C CA . LEU A 1 74 ? 1.970 -0.755 -6.555 1.00 67.31 74 LEU A CA 1
ATOM 604 C C . LEU A 1 74 ? 3.321 -0.922 -7.275 1.00 67.31 74 LEU A C 1
ATOM 606 O O . LEU A 1 74 ? 3.869 -2.016 -7.338 1.00 67.31 74 LEU A O 1
ATOM 610 N N . ILE A 1 75 ? 3.838 0.164 -7.858 1.00 66.69 75 ILE A N 1
ATOM 611 C CA . ILE A 1 75 ? 5.163 0.230 -8.496 1.00 66.69 75 ILE A CA 1
ATOM 612 C C . ILE A 1 75 ? 6.003 1.263 -7.751 1.00 66.69 75 ILE A C 1
ATOM 614 O O . ILE A 1 75 ? 5.658 2.445 -7.774 1.00 66.69 75 ILE A O 1
ATOM 618 N N . ASN A 1 76 ? 7.134 0.840 -7.175 1.00 73.00 76 ASN A N 1
ATOM 619 C CA . ASN A 1 76 ? 8.056 1.709 -6.438 1.00 73.00 76 ASN A CA 1
ATOM 620 C C . ASN A 1 76 ? 7.319 2.579 -5.406 1.00 73.00 76 ASN A C 1
ATOM 622 O O . ASN A 1 76 ? 7.262 3.808 -5.523 1.00 73.00 76 ASN A O 1
ATOM 626 N N . CYS A 1 77 ? 6.693 1.922 -4.435 1.00 79.62 77 CYS A N 1
ATOM 627 C CA . CYS A 1 77 ? 5.850 2.562 -3.435 1.00 79.62 77 CYS A CA 1
ATOM 628 C C . CYS A 1 77 ? 6.049 1.943 -2.051 1.00 79.62 77 CYS A C 1
ATOM 630 O O . CYS A 1 77 ? 6.398 0.769 -1.910 1.00 79.62 77 CYS A O 1
ATOM 632 N N . ILE A 1 78 ? 5.762 2.745 -1.032 1.00 84.62 78 ILE A N 1
ATOM 633 C CA . ILE A 1 78 ? 5.654 2.310 0.357 1.00 84.62 78 ILE A CA 1
ATOM 634 C C . ILE A 1 78 ? 4.168 2.355 0.701 1.00 84.62 78 ILE A C 1
ATOM 636 O O . ILE A 1 78 ? 3.563 3.427 0.631 1.00 84.62 78 ILE A O 1
ATOM 640 N N . ALA A 1 79 ? 3.576 1.223 1.078 1.00 87.81 79 ALA A N 1
ATOM 641 C CA . ALA A 1 79 ? 2.229 1.181 1.643 1.00 87.81 79 ALA A CA 1
ATOM 642 C C . ALA A 1 79 ? 2.311 0.958 3.155 1.00 87.81 79 ALA A C 1
ATOM 644 O O . ALA A 1 79 ? 3.088 0.130 3.624 1.00 87.81 79 ALA A O 1
ATOM 645 N N . ILE A 1 80 ? 1.526 1.712 3.920 1.00 90.12 80 ILE A N 1
ATOM 646 C CA . ILE A 1 80 ? 1.444 1.614 5.378 1.00 90.12 80 ILE A CA 1
ATOM 647 C C . ILE A 1 80 ? -0.027 1.540 5.740 1.00 90.12 80 ILE A C 1
ATOM 649 O O . ILE A 1 80 ? -0.826 2.376 5.313 1.00 90.12 80 ILE A O 1
ATOM 653 N N . GLY A 1 81 ? -0.379 0.547 6.538 1.00 91.06 81 GLY A N 1
ATOM 654 C CA . GLY A 1 81 ? -1.716 0.414 7.083 1.00 91.06 81 GLY A CA 1
ATOM 655 C C . GLY A 1 81 ? -1.697 -0.231 8.454 1.00 91.06 81 GLY A C 1
ATOM 656 O O . GLY A 1 81 ? -0.634 -0.488 9.021 1.00 91.06 81 GLY A O 1
ATOM 657 N N . GLY A 1 82 ? -2.875 -0.498 8.995 1.00 90.56 82 GLY A N 1
ATOM 658 C CA . GLY A 1 82 ? -2.990 -1.081 10.319 1.00 90.56 82 GLY A CA 1
ATOM 659 C C . GLY A 1 82 ? -4.377 -1.606 10.634 1.00 90.56 82 GLY A C 1
ATOM 660 O O . GLY A 1 82 ? -5.327 -1.376 9.887 1.00 90.56 82 GLY A O 1
ATOM 661 N N . VAL A 1 83 ? -4.460 -2.315 11.758 1.00 90.44 83 VAL A N 1
ATOM 662 C CA . VAL A 1 83 ? -5.695 -2.858 12.335 1.00 90.44 83 VAL A CA 1
ATOM 663 C C . VAL A 1 83 ? -5.973 -2.138 13.651 1.00 90.44 83 VAL A C 1
ATOM 665 O O . VAL A 1 83 ? -5.076 -1.997 14.493 1.00 90.44 83 VAL A O 1
ATOM 668 N N . PHE A 1 84 ? -7.216 -1.699 13.826 1.00 92.56 84 PHE A N 1
ATOM 669 C CA . PHE A 1 84 ? -7.706 -1.033 15.029 1.00 92.56 84 PHE A CA 1
ATOM 670 C C . PHE A 1 84 ? -9.035 -1.634 15.500 1.00 92.56 84 PHE A C 1
ATOM 672 O O . PHE A 1 84 ? -9.650 -2.427 14.792 1.00 92.56 84 PHE A O 1
ATOM 679 N N . GLU A 1 85 ? -9.475 -1.245 16.692 1.00 92.12 85 GLU A N 1
ATOM 680 C CA . GLU A 1 85 ? -10.757 -1.629 17.282 1.00 92.12 85 GLU A CA 1
ATOM 681 C C . GLU A 1 85 ? -11.440 -0.416 17.919 1.00 92.12 85 GLU A C 1
ATOM 683 O O . GLU A 1 85 ? -10.766 0.429 18.514 1.00 92.12 85 GLU A O 1
ATOM 688 N N . ILE A 1 86 ? -12.767 -0.361 17.824 1.00 92.31 86 ILE A N 1
ATOM 689 C CA . ILE A 1 86 ? -13.651 0.561 18.546 1.00 92.31 86 ILE A CA 1
ATOM 690 C C . ILE A 1 86 ? -14.797 -0.278 19.105 1.00 92.31 86 ILE A C 1
ATOM 692 O O . ILE A 1 86 ? -15.437 -1.005 18.351 1.00 92.31 86 ILE A O 1
ATOM 696 N N . ASP A 1 87 ? -15.049 -0.196 20.412 1.00 91.56 87 ASP A N 1
ATOM 697 C CA . ASP A 1 87 ? -16.188 -0.842 21.084 1.00 91.56 87 ASP A CA 1
ATOM 698 C C . ASP A 1 87 ? -16.386 -2.340 20.734 1.00 91.56 87 ASP A C 1
ATOM 700 O O . ASP A 1 87 ? -17.506 -2.816 20.544 1.00 91.56 87 ASP A O 1
ATOM 704 N N . GLY A 1 88 ? -15.287 -3.102 20.624 1.00 87.31 88 GLY A N 1
ATOM 705 C CA . GLY A 1 88 ? -15.298 -4.525 20.256 1.00 87.31 88 GLY A CA 1
ATOM 706 C C . GLY A 1 88 ? -15.331 -4.818 18.749 1.00 87.31 88 GLY A C 1
ATOM 707 O O . GLY A 1 88 ? -15.214 -5.978 18.352 1.00 87.31 88 GLY A O 1
ATOM 708 N N . GLN A 1 89 ? -15.477 -3.802 17.895 1.00 88.12 89 GLN A N 1
ATOM 709 C CA . GLN A 1 89 ? -15.522 -3.937 16.437 1.00 88.12 89 GLN A CA 1
ATOM 710 C C . GLN A 1 89 ? -14.174 -3.588 15.807 1.00 88.12 89 GLN A C 1
ATOM 712 O O . GLN A 1 89 ? -13.577 -2.563 16.126 1.00 88.12 89 GLN A O 1
ATOM 717 N N . GLN A 1 90 ? -13.697 -4.432 14.892 1.00 88.88 90 GLN A N 1
ATOM 718 C CA . GLN A 1 90 ? -12.423 -4.230 14.201 1.00 88.88 90 GLN A CA 1
ATOM 719 C C . GLN A 1 90 ? -12.575 -3.397 12.929 1.00 88.88 90 GLN A C 1
ATOM 721 O O . GLN A 1 90 ? -13.497 -3.615 12.145 1.00 88.88 90 GLN A O 1
ATOM 726 N N . GLY A 1 91 ? -11.585 -2.545 12.676 1.00 89.75 91 GLY A N 1
ATOM 727 C CA . GLY A 1 91 ? -11.416 -1.818 11.426 1.00 89.75 91 GLY A CA 1
ATOM 728 C C . GLY A 1 91 ? -9.972 -1.845 10.923 1.00 89.75 91 GLY A C 1
ATOM 729 O O . GLY A 1 91 ? -9.053 -2.349 11.575 1.00 89.75 91 GLY A O 1
ATOM 730 N N . THR A 1 92 ? -9.769 -1.300 9.728 1.00 92.12 92 THR A N 1
ATOM 731 C CA . THR A 1 92 ? -8.465 -1.186 9.065 1.00 92.12 92 THR A CA 1
ATOM 732 C C . THR A 1 92 ? -8.246 0.194 8.472 1.00 92.12 92 THR A C 1
ATOM 734 O O . THR A 1 92 ? -9.190 0.911 8.151 1.00 92.12 92 THR A O 1
ATOM 737 N N . PHE A 1 93 ? -6.986 0.566 8.276 1.00 92.75 93 PHE A N 1
ATOM 738 C CA . PHE A 1 93 ? -6.629 1.687 7.411 1.00 92.75 93 PHE A CA 1
ATOM 739 C C . PHE A 1 93 ? -5.473 1.316 6.486 1.00 92.75 93 PHE A C 1
ATOM 741 O O . PHE A 1 93 ? -4.682 0.428 6.807 1.00 92.75 93 PHE A O 1
ATOM 748 N N . LEU A 1 94 ? -5.362 2.005 5.349 1.00 91.12 94 LEU A N 1
ATOM 749 C CA . LEU A 1 94 ? -4.268 1.828 4.393 1.00 91.12 94 LEU A CA 1
ATOM 750 C C . LEU A 1 94 ? -4.013 3.127 3.616 1.00 91.12 94 LEU A C 1
ATOM 752 O O . LEU A 1 94 ? -4.942 3.786 3.156 1.00 91.12 94 LEU A O 1
ATOM 756 N N . THR A 1 95 ? -2.742 3.482 3.448 1.00 91.50 95 THR A N 1
ATOM 757 C CA . THR A 1 95 ? -2.264 4.582 2.598 1.00 91.50 95 THR A CA 1
ATOM 758 C C . THR A 1 95 ? -1.002 4.141 1.866 1.00 91.50 95 THR A C 1
ATOM 760 O O . THR A 1 95 ? -0.194 3.393 2.415 1.00 91.50 95 THR A O 1
ATOM 763 N N . HIS A 1 96 ? -0.768 4.629 0.649 1.00 87.50 96 HIS A N 1
ATOM 764 C CA . HIS A 1 96 ? 0.461 4.324 -0.090 1.00 87.50 96 HIS A CA 1
ATOM 765 C C . HIS A 1 96 ? 0.904 5.468 -0.990 1.00 87.50 96 HIS A C 1
ATOM 767 O O . HIS A 1 96 ? 0.096 6.170 -1.595 1.00 87.50 96 HIS A O 1
ATOM 773 N N . GLU A 1 97 ? 2.219 5.652 -1.042 1.00 86.94 97 GLU A N 1
ATOM 774 C CA . GLU A 1 97 ? 2.874 6.757 -1.733 1.00 86.94 97 GLU A CA 1
ATOM 775 C C . GLU A 1 97 ? 4.180 6.297 -2.386 1.00 86.94 97 GLU A C 1
ATOM 777 O O . GLU A 1 97 ? 4.744 5.253 -2.053 1.00 86.94 97 GLU A O 1
ATOM 782 N N . SER A 1 98 ? 4.682 7.104 -3.318 1.00 85.12 98 SER A N 1
ATOM 783 C CA . SER A 1 98 ? 6.069 7.006 -3.785 1.00 85.12 98 SER A CA 1
ATOM 784 C C . SER A 1 98 ? 7.041 7.271 -2.620 1.00 85.12 98 SER A C 1
ATOM 786 O O . SER A 1 98 ? 6.756 8.156 -1.812 1.00 85.12 98 SER A O 1
ATOM 788 N N . PRO A 1 99 ? 8.224 6.626 -2.541 1.00 84.38 99 PRO A N 1
ATOM 789 C CA . PRO A 1 99 ? 9.243 6.959 -1.542 1.00 84.38 99 PRO A CA 1
ATOM 790 C C . PRO A 1 99 ? 9.652 8.440 -1.559 1.00 84.38 99 PRO A C 1
ATOM 792 O O . PRO A 1 99 ? 9.985 9.003 -0.523 1.00 84.38 99 PRO A O 1
ATOM 795 N N . LEU A 1 100 ? 9.569 9.114 -2.714 1.00 85.44 100 LEU A N 1
ATOM 796 C CA . LEU A 1 100 ? 9.805 10.562 -2.812 1.00 85.44 100 LEU A CA 1
ATOM 797 C C . LEU A 1 100 ? 8.721 11.411 -2.128 1.00 85.44 100 LEU A C 1
ATOM 799 O O . LEU A 1 100 ? 9.012 12.522 -1.692 1.00 85.44 100 LEU A O 1
ATOM 803 N N . ASP A 1 101 ? 7.503 10.884 -2.014 1.00 88.12 101 ASP A N 1
ATOM 804 C CA . ASP A 1 101 ? 6.331 11.551 -1.441 1.00 88.12 101 ASP A CA 1
ATOM 805 C C . ASP A 1 101 ? 6.113 11.141 0.042 1.00 88.12 101 ASP A C 1
ATOM 807 O O . ASP A 1 101 ? 5.050 11.372 0.618 1.00 88.12 101 ASP A O 1
ATOM 811 N N . TYR A 1 102 ? 7.134 10.572 0.707 1.00 88.69 102 TYR A N 1
ATOM 812 C CA . TYR A 1 102 ? 7.058 10.054 2.088 1.00 88.69 102 TYR A CA 1
ATOM 813 C C . TYR A 1 102 ? 6.562 11.074 3.133 1.00 88.69 102 TYR A C 1
ATOM 815 O O . TYR A 1 102 ? 5.981 10.695 4.151 1.00 88.69 102 TYR A O 1
ATOM 823 N N . GLN A 1 103 ? 6.762 12.374 2.889 1.00 90.75 103 GLN A N 1
ATOM 824 C CA . GLN A 1 103 ? 6.253 13.450 3.747 1.00 90.75 103 GLN A CA 1
ATOM 825 C C . GLN A 1 103 ? 4.722 13.587 3.671 1.00 90.75 103 GLN A C 1
ATOM 827 O O . GLN A 1 103 ? 4.083 13.794 4.701 1.00 90.75 103 GLN A O 1
ATOM 832 N N . GLU A 1 104 ? 4.128 13.405 2.488 1.00 90.56 104 GLU A N 1
ATOM 833 C CA . GLU A 1 104 ? 2.669 13.392 2.304 1.00 90.56 104 GLU A CA 1
ATOM 834 C C . GLU A 1 104 ? 2.062 12.145 2.961 1.00 90.56 104 GLU A C 1
ATOM 836 O O . GLU A 1 104 ? 1.044 12.231 3.647 1.00 90.56 104 GLU A O 1
ATOM 841 N N . GLN A 1 105 ? 2.741 10.994 2.863 1.00 91.25 105 GLN A N 1
ATOM 842 C CA . GLN A 1 105 ? 2.341 9.783 3.585 1.00 91.25 105 GLN A CA 1
ATOM 843 C C . GLN A 1 105 ? 2.312 10.006 5.104 1.00 91.25 105 GLN A C 1
ATOM 845 O O . GLN A 1 105 ? 1.352 9.613 5.760 1.00 91.25 105 GLN A O 1
ATOM 850 N N . ARG A 1 106 ? 3.326 10.677 5.669 1.00 94.19 106 ARG A N 1
ATOM 851 C CA . ARG A 1 106 ? 3.354 11.026 7.101 1.00 94.19 106 ARG A CA 1
ATOM 852 C C . ARG A 1 106 ? 2.199 11.942 7.499 1.00 94.19 106 ARG A C 1
ATOM 854 O O . ARG A 1 106 ? 1.586 11.704 8.533 1.00 94.19 106 ARG A O 1
ATOM 861 N N . LYS A 1 107 ? 1.879 12.948 6.678 1.00 94.06 107 LYS A N 1
ATOM 862 C CA . LYS A 1 107 ? 0.731 13.842 6.895 1.00 94.06 107 LYS A CA 1
ATOM 863 C C . LYS A 1 107 ? -0.582 13.053 6.960 1.00 94.06 107 LYS A C 1
ATOM 865 O O . LYS A 1 107 ? -1.319 13.196 7.929 1.00 94.06 107 LYS A O 1
ATOM 870 N N . LYS A 1 108 ? -0.816 12.157 5.996 1.00 93.38 108 LYS A N 1
ATOM 871 C CA . LYS A 1 108 ? -1.993 11.272 5.971 1.00 93.38 108 LYS A CA 1
ATOM 872 C C . LYS A 1 108 ? -2.065 10.338 7.176 1.00 93.38 108 LYS A C 1
ATOM 874 O O . LYS A 1 108 ? -3.136 10.168 7.741 1.00 93.38 108 LYS A O 1
ATOM 879 N N . LEU A 1 109 ? -0.942 9.752 7.598 1.00 94.69 109 LEU A N 1
ATOM 880 C CA . LEU A 1 109 ? -0.902 8.910 8.799 1.00 94.69 109 LEU A CA 1
ATOM 881 C C . LEU A 1 109 ? -1.266 9.704 10.063 1.00 94.69 109 LEU A C 1
ATOM 883 O O . LEU A 1 109 ? -2.018 9.192 10.888 1.00 94.69 109 LEU A O 1
ATOM 887 N N . SER A 1 110 ? -0.797 10.950 10.200 1.00 95.88 110 SER A N 1
ATOM 888 C CA . SER A 1 110 ? -1.207 11.836 11.300 1.00 95.88 110 SER A CA 1
ATOM 889 C C . SER A 1 110 ? -2.702 12.169 11.257 1.00 95.88 110 SER A C 1
ATOM 891 O O . SER A 1 110 ? -3.359 12.127 12.290 1.00 95.88 110 SER A O 1
ATOM 893 N N . GLU A 1 111 ? -3.255 12.457 10.076 1.00 95.12 111 GLU A N 1
ATOM 894 C CA . GLU A 1 111 ? -4.692 12.721 9.902 1.00 95.12 111 GLU A CA 1
ATOM 895 C C . GLU A 1 111 ? -5.539 11.476 10.244 1.00 95.12 111 GLU A C 1
ATOM 897 O O . GLU A 1 111 ? -6.509 11.583 10.992 1.00 95.12 111 GLU A O 1
ATOM 902 N N . ILE A 1 112 ? -5.122 10.280 9.803 1.00 95.06 112 ILE A N 1
ATOM 903 C CA . ILE A 1 112 ? -5.720 8.995 10.212 1.00 95.06 112 ILE A CA 1
ATOM 904 C C . ILE A 1 112 ? -5.651 8.822 11.736 1.00 95.06 112 ILE A C 1
ATOM 906 O O . ILE A 1 112 ? -6.644 8.435 12.346 1.00 95.06 112 ILE A O 1
ATOM 910 N N . LYS A 1 113 ? -4.509 9.126 12.369 1.00 95.69 113 LYS A N 1
ATOM 911 C CA . LYS A 1 113 ? -4.347 9.029 13.828 1.00 95.69 113 LYS A CA 1
ATOM 912 C C . LYS A 1 113 ? -5.344 9.923 14.567 1.00 95.69 113 LYS A C 1
ATOM 914 O O . LYS A 1 113 ? -6.007 9.421 15.468 1.00 95.69 113 LYS A O 1
ATOM 919 N N . SER A 1 114 ? -5.517 11.179 14.151 1.00 96.31 114 SER A N 1
ATOM 920 C CA . SER A 1 114 ? -6.507 12.082 14.755 1.00 96.31 114 SER A CA 1
ATOM 921 C C . SER A 1 114 ? -7.944 11.569 14.598 1.00 96.31 114 SER A C 1
ATOM 923 O O . SER A 1 114 ? -8.670 11.508 15.585 1.00 96.31 114 SER A O 1
ATOM 925 N N . ILE A 1 115 ? -8.333 11.105 13.403 1.00 95.31 115 ILE A N 1
ATOM 926 C CA . ILE A 1 115 ? -9.670 10.527 13.158 1.00 95.31 115 ILE A CA 1
ATOM 927 C C . ILE A 1 115 ? -9.921 9.301 14.054 1.00 95.31 115 ILE A C 1
ATOM 929 O O . ILE A 1 115 ? -11.017 9.125 14.583 1.00 95.31 115 ILE A O 1
ATOM 933 N N . LEU A 1 116 ? -8.909 8.450 14.242 1.00 94.81 116 LEU A N 1
ATOM 934 C CA . LEU A 1 116 ? -8.999 7.270 15.101 1.00 94.81 116 LEU A CA 1
ATOM 935 C C . LEU A 1 116 ? -9.047 7.637 16.597 1.00 94.81 116 LEU A C 1
ATOM 937 O O . LEU A 1 116 ? -9.790 7.012 17.349 1.00 94.81 116 LEU A O 1
ATOM 941 N N . GLU A 1 117 ? -8.327 8.672 17.035 1.00 95.38 117 GLU A N 1
ATOM 942 C CA . GLU A 1 117 ? -8.385 9.187 18.414 1.00 95.38 117 GLU A CA 1
ATOM 943 C C . GLU A 1 117 ? -9.742 9.814 18.755 1.00 95.38 117 GLU A C 1
ATOM 945 O O . GLU A 1 117 ? -10.286 9.531 19.821 1.00 95.38 117 GLU A O 1
ATOM 950 N N . GLU A 1 118 ? -10.344 10.578 17.837 1.00 96.19 118 GLU A N 1
ATOM 951 C CA . GLU A 1 118 ? -11.709 11.116 17.982 1.00 96.19 118 GLU A CA 1
ATOM 952 C C . GLU A 1 118 ? -12.772 10.017 18.158 1.00 96.19 118 GLU A C 1
ATOM 954 O O . GLU A 1 118 ? -13.841 10.260 18.721 1.00 96.19 118 GLU A O 1
ATOM 959 N N . LYS A 1 119 ? -12.484 8.800 17.683 1.00 94.38 119 LYS A N 1
ATOM 960 C CA . LYS A 1 119 ? -13.330 7.609 17.837 1.00 94.38 119 LYS A CA 1
ATOM 961 C C . LYS A 1 119 ? -12.903 6.688 18.981 1.00 94.38 119 LYS A C 1
ATOM 963 O O . LYS A 1 119 ? -13.443 5.593 19.089 1.00 94.38 119 LYS A O 1
ATOM 968 N N . ASN A 1 120 ? -11.957 7.111 19.825 1.00 95.25 120 ASN A N 1
ATOM 969 C CA . ASN A 1 120 ? -11.388 6.306 20.912 1.00 95.25 120 ASN A CA 1
ATOM 970 C C . ASN A 1 120 ? -10.844 4.937 20.436 1.00 95.25 120 ASN A C 1
ATOM 972 O O . ASN A 1 120 ? -10.894 3.939 21.156 1.00 95.25 120 ASN A O 1
ATOM 976 N N . ALA A 1 121 ? -10.339 4.875 19.200 1.00 94.06 121 ALA A N 1
ATOM 977 C CA . ALA A 1 121 ? -9.893 3.632 18.591 1.00 94.06 121 ALA A CA 1
ATOM 978 C C . ALA A 1 121 ? -8.549 3.170 19.160 1.00 94.06 121 ALA A C 1
ATOM 980 O O . ALA A 1 121 ? -7.578 3.931 19.243 1.00 94.06 121 ALA A O 1
ATOM 981 N N . LYS A 1 122 ? -8.456 1.877 19.467 1.00 93.12 122 LYS A N 1
ATOM 982 C CA . LYS A 1 122 ? -7.215 1.233 19.894 1.00 93.12 122 LYS A CA 1
ATOM 983 C C . LYS A 1 122 ? -6.556 0.538 18.710 1.00 93.12 122 LYS A C 1
ATOM 985 O O . LYS A 1 122 ? -7.164 -0.302 18.058 1.00 93.12 122 LYS A O 1
ATOM 990 N N . ILE A 1 123 ? -5.304 0.887 18.433 1.00 92.19 123 ILE A N 1
ATOM 991 C CA . ILE A 1 123 ? -4.522 0.332 17.322 1.00 92.19 123 ILE A CA 1
ATOM 992 C C . ILE A 1 123 ? -3.690 -0.841 17.847 1.00 92.19 123 ILE A C 1
ATOM 994 O O . ILE A 1 123 ? -3.104 -0.746 18.924 1.00 92.19 123 ILE A O 1
ATOM 998 N N . TYR A 1 124 ? -3.647 -1.944 17.096 1.00 86.56 124 TYR A N 1
ATOM 999 C CA . TYR A 1 124 ? -3.006 -3.198 17.526 1.00 86.56 124 TYR A CA 1
ATOM 1000 C C . TYR A 1 124 ? -1.863 -3.654 16.635 1.00 86.56 124 TYR A C 1
ATOM 1002 O O . TYR A 1 124 ? -0.941 -4.314 17.107 1.00 86.56 124 TYR A O 1
ATOM 1010 N N . LYS A 1 125 ? -1.943 -3.342 15.342 1.00 86.62 125 LYS A N 1
ATOM 1011 C CA . LYS A 1 125 ? -0.990 -3.797 14.334 1.00 86.62 125 LYS A CA 1
ATOM 1012 C C . LYS A 1 125 ? -0.766 -2.675 13.341 1.00 86.62 125 LYS A C 1
ATOM 1014 O O . LYS A 1 125 ? -1.738 -2.131 12.821 1.00 86.62 125 LYS A O 1
ATOM 1019 N N . ILE A 1 126 ? 0.494 -2.369 13.063 1.00 88.38 126 ILE A N 1
ATOM 1020 C CA . ILE A 1 126 ? 0.908 -1.552 11.922 1.00 88.38 126 ILE A CA 1
ATOM 1021 C C . ILE A 1 126 ? 1.657 -2.474 10.968 1.00 88.38 126 ILE A C 1
ATOM 1023 O O . ILE A 1 126 ? 2.476 -3.273 11.409 1.00 88.38 126 ILE A O 1
ATOM 1027 N N . VAL A 1 127 ? 1.364 -2.376 9.675 1.00 83.75 127 VAL A N 1
ATOM 1028 C CA . VAL A 1 127 ? 1.988 -3.179 8.622 1.00 83.75 127 VAL A CA 1
ATOM 1029 C C . VAL A 1 127 ? 2.574 -2.237 7.582 1.00 83.75 127 VAL A C 1
ATOM 1031 O O . VAL A 1 127 ? 1.853 -1.411 7.016 1.00 83.75 127 VAL A O 1
ATOM 1034 N N . LEU A 1 128 ? 3.874 -2.372 7.318 1.00 85.38 128 LEU A N 1
ATOM 1035 C CA . LEU A 1 128 ? 4.553 -1.671 6.230 1.00 85.38 128 LEU A CA 1
ATOM 1036 C C . LEU A 1 128 ? 4.873 -2.656 5.107 1.00 85.38 128 LEU A C 1
ATOM 1038 O O . LEU A 1 128 ? 5.544 -3.660 5.335 1.00 85.38 128 LEU A O 1
ATOM 1042 N N . PHE A 1 129 ? 4.433 -2.326 3.895 1.00 75.62 129 PHE A N 1
ATOM 1043 C CA . PHE A 1 129 ? 4.773 -3.018 2.658 1.00 75.62 129 PHE A CA 1
ATOM 1044 C C . PHE A 1 129 ? 5.768 -2.162 1.867 1.00 75.62 129 PHE A C 1
ATOM 1046 O O . PHE A 1 129 ? 5.428 -1.063 1.413 1.00 75.62 129 PHE A O 1
ATOM 1053 N N . ARG A 1 130 ? 6.982 -2.676 1.658 1.00 72.25 130 ARG A N 1
ATOM 1054 C CA . ARG A 1 130 ? 7.856 -2.213 0.567 1.00 72.25 130 ARG A CA 1
ATOM 1055 C C . ARG A 1 130 ? 7.478 -2.986 -0.688 1.00 72.25 130 ARG A C 1
ATOM 1057 O O . ARG A 1 130 ? 7.302 -4.198 -0.590 1.00 72.25 130 ARG A O 1
ATOM 1064 N N . ILE A 1 131 ? 7.363 -2.308 -1.830 1.00 68.12 131 ILE A N 1
ATOM 1065 C CA . ILE A 1 131 ? 7.185 -2.952 -3.138 1.00 68.12 131 ILE A CA 1
ATOM 1066 C C . ILE A 1 131 ? 8.217 -2.369 -4.103 1.00 68.12 131 ILE A C 1
ATOM 1068 O O . ILE A 1 131 ? 8.051 -1.266 -4.636 1.00 68.12 131 ILE A O 1
ATOM 1072 N N . ASP A 1 132 ? 9.326 -3.099 -4.239 1.00 60.84 132 ASP A N 1
ATOM 1073 C CA . ASP A 1 132 ? 10.528 -2.617 -4.921 1.00 60.84 132 ASP A CA 1
ATOM 1074 C C . ASP A 1 132 ? 10.385 -2.434 -6.431 1.00 60.84 132 ASP A C 1
ATOM 1076 O O . ASP A 1 132 ? 9.610 -3.104 -7.115 1.00 60.84 132 ASP A O 1
ATOM 1080 N N . ASN A 1 133 ? 11.232 -1.539 -6.935 1.00 56.94 133 ASN A N 1
ATOM 1081 C CA . ASN A 1 133 ? 11.670 -1.478 -8.319 1.00 56.94 133 ASN A CA 1
ATOM 1082 C C . ASN A 1 133 ? 13.211 -1.423 -8.292 1.00 56.94 133 ASN A C 1
ATOM 1084 O O . ASN A 1 133 ? 13.750 -0.480 -7.711 1.00 56.94 133 ASN A O 1
ATOM 1088 N N . PRO A 1 134 ? 13.930 -2.363 -8.929 1.00 50.72 134 PRO A N 1
ATOM 1089 C CA . PRO A 1 134 ? 15.386 -2.501 -8.813 1.00 50.72 134 PRO A CA 1
ATOM 1090 C C . PRO A 1 134 ? 16.171 -1.358 -9.472 1.00 50.72 134 PRO A C 1
ATOM 1092 O O . PRO A 1 134 ? 17.398 -1.338 -9.431 1.00 50.72 134 PRO A O 1
ATOM 1095 N N . ALA A 1 135 ? 15.503 -0.429 -10.162 1.00 48.59 135 ALA A N 1
ATOM 1096 C CA . ALA A 1 135 ? 16.178 0.565 -10.985 1.00 48.59 135 ALA A CA 1
ATOM 1097 C C . ALA A 1 135 ? 16.688 1.796 -10.212 1.00 48.59 135 ALA A C 1
ATOM 1099 O O . ALA A 1 135 ? 17.460 2.564 -10.796 1.00 48.59 135 ALA A O 1
ATOM 1100 N N . LYS A 1 136 ? 16.236 2.054 -8.968 1.00 58.75 136 LYS A N 1
ATOM 1101 C CA . LYS A 1 136 ? 16.624 3.252 -8.188 1.00 58.75 136 LYS A CA 1
ATOM 1102 C C . LYS A 1 136 ? 16.555 3.083 -6.666 1.00 58.75 136 LYS A C 1
ATOM 1104 O O . LYS A 1 136 ? 15.539 3.403 -6.055 1.00 58.75 136 LYS A O 1
ATOM 1109 N N . ASP A 1 137 ? 17.706 2.804 -6.063 1.00 65.62 137 ASP A N 1
ATOM 1110 C CA . ASP A 1 137 ? 17.855 2.794 -4.601 1.00 65.62 137 ASP A CA 1
ATOM 1111 C C . ASP A 1 137 ? 18.294 4.136 -3.996 1.00 65.62 137 ASP A C 1
ATOM 1113 O O . ASP A 1 137 ? 18.265 4.277 -2.781 1.00 65.62 137 ASP A O 1
ATOM 1117 N N . VAL A 1 138 ? 18.687 5.135 -4.805 1.00 76.44 138 VAL A N 1
ATOM 1118 C CA . VAL A 1 138 ? 19.221 6.428 -4.319 1.00 76.44 138 VAL A CA 1
ATOM 1119 C C . VAL A 1 138 ? 18.462 7.625 -4.902 1.00 76.44 138 VAL A C 1
ATOM 1121 O O . VAL A 1 138 ? 18.329 7.780 -6.121 1.00 76.44 138 VAL A O 1
ATOM 1124 N N . TYR A 1 139 ? 18.004 8.521 -4.024 1.00 75.69 139 TYR A N 1
ATOM 1125 C CA . TYR A 1 139 ? 17.265 9.737 -4.372 1.00 75.69 139 TYR A CA 1
ATOM 1126 C C . TYR A 1 139 ? 18.165 10.985 -4.444 1.00 75.69 139 TYR A C 1
ATOM 1128 O O . TYR A 1 139 ? 19.327 10.984 -4.044 1.00 75.69 139 TYR A O 1
ATOM 1136 N N . LYS A 1 140 ? 17.631 12.094 -4.982 1.00 69.69 140 LYS A N 1
ATOM 1137 C CA . LYS A 1 140 ? 18.398 13.322 -5.313 1.00 69.69 140 LYS A CA 1
ATOM 1138 C C . LYS A 1 140 ? 19.122 13.995 -4.136 1.00 69.69 140 LYS A C 1
ATOM 1140 O O . LYS A 1 140 ? 19.960 14.858 -4.368 1.00 69.69 140 LYS A O 1
ATOM 1145 N N . ASN A 1 141 ? 18.759 13.653 -2.907 1.00 76.00 141 ASN A N 1
ATOM 1146 C CA . ASN A 1 141 ? 19.321 14.160 -1.657 1.00 76.00 141 ASN A CA 1
ATOM 1147 C C . ASN A 1 141 ? 20.257 13.148 -0.966 1.00 76.00 141 ASN A C 1
ATOM 1149 O O . ASN A 1 141 ? 20.625 13.367 0.182 1.00 76.00 141 ASN A O 1
ATOM 1153 N N . GLY A 1 142 ? 20.616 12.047 -1.633 1.00 79.69 142 GLY A N 1
ATOM 1154 C CA . GLY A 1 142 ? 21.465 10.992 -1.076 1.00 79.69 142 GLY A CA 1
ATOM 1155 C C . GLY A 1 142 ? 20.748 10.021 -0.135 1.00 79.69 142 GLY A C 1
ATOM 1156 O O . GLY A 1 142 ? 21.381 9.069 0.305 1.00 79.69 142 GLY A O 1
ATOM 1157 N N . LEU A 1 143 ? 19.451 10.215 0.145 1.00 81.88 143 LEU A N 1
ATOM 1158 C CA . LEU A 1 143 ? 18.663 9.215 0.867 1.00 81.88 143 LEU A CA 1
ATOM 1159 C C . LEU A 1 143 ? 18.527 7.949 0.027 1.00 81.88 143 LEU A C 1
ATOM 1161 O O . LEU A 1 143 ? 18.235 8.032 -1.173 1.00 81.88 143 LEU A O 1
ATOM 1165 N N . THR A 1 144 ? 18.673 6.800 0.678 1.00 85.06 144 THR A N 1
ATOM 1166 C CA . THR A 1 144 ? 18.328 5.507 0.088 1.00 85.06 144 THR A CA 1
ATOM 1167 C C . THR A 1 144 ? 16.853 5.160 0.307 1.00 85.06 144 THR A C 1
ATOM 1169 O O . THR A 1 144 ? 16.178 5.760 1.153 1.00 85.06 144 THR A O 1
ATOM 1172 N N . THR A 1 145 ? 16.328 4.181 -0.434 1.00 77.69 145 THR A N 1
ATOM 1173 C CA . THR A 1 145 ? 14.999 3.609 -0.148 1.00 77.69 145 THR A CA 1
ATOM 1174 C C . THR A 1 145 ? 14.962 3.000 1.263 1.00 77.69 145 THR A C 1
ATOM 1176 O O . THR A 1 145 ? 13.986 3.182 1.990 1.00 77.69 145 THR A O 1
ATOM 1179 N N . GLU A 1 146 ? 16.052 2.369 1.703 1.00 81.88 146 GLU A N 1
ATOM 1180 C CA . GLU A 1 146 ? 16.237 1.804 3.043 1.00 81.88 146 GLU A CA 1
ATOM 1181 C C . GLU A 1 146 ? 16.152 2.872 4.143 1.00 81.88 146 GLU A C 1
ATOM 1183 O O . GLU A 1 146 ? 15.525 2.632 5.177 1.00 81.88 146 GLU A O 1
ATOM 1188 N N . ASP A 1 147 ? 16.741 4.054 3.937 1.00 86.06 147 ASP A N 1
ATOM 1189 C CA . ASP A 1 147 ? 16.657 5.160 4.901 1.00 86.06 147 ASP A CA 1
ATOM 1190 C C . ASP A 1 147 ? 15.222 5.671 5.036 1.00 86.06 147 ASP A C 1
ATOM 1192 O O . ASP A 1 147 ? 14.732 5.867 6.147 1.00 86.06 147 ASP A O 1
ATOM 1196 N N . ILE A 1 148 ? 14.512 5.822 3.914 1.00 86.44 148 ILE A N 1
ATOM 1197 C CA . ILE A 1 148 ? 13.106 6.248 3.909 1.00 86.44 148 ILE A CA 1
ATOM 1198 C C . ILE A 1 148 ? 12.228 5.211 4.626 1.00 86.44 148 ILE A C 1
ATOM 1200 O O . ILE A 1 148 ? 11.347 5.591 5.397 1.00 86.44 148 ILE A O 1
ATOM 1204 N N . ILE A 1 149 ? 12.493 3.913 4.448 1.00 84.31 149 ILE A N 1
ATOM 1205 C CA . ILE A 1 149 ? 11.784 2.843 5.164 1.00 84.31 149 ILE A CA 1
ATOM 1206 C C . ILE A 1 149 ? 12.046 2.919 6.672 1.00 84.31 149 ILE A C 1
ATOM 1208 O O . ILE A 1 149 ? 11.082 2.940 7.436 1.00 84.31 149 ILE A O 1
ATOM 1212 N N . LYS A 1 150 ? 13.307 3.037 7.116 1.00 87.44 150 LYS A N 1
ATOM 1213 C CA . LYS A 1 150 ? 13.643 3.227 8.545 1.00 87.44 150 LYS A CA 1
ATOM 1214 C C . LYS A 1 150 ? 12.907 4.433 9.124 1.00 87.44 150 LYS A C 1
ATOM 1216 O O . LYS A 1 150 ? 12.227 4.313 10.140 1.00 87.44 150 LYS A O 1
ATOM 1221 N N . PHE A 1 151 ? 12.945 5.564 8.420 1.00 90.62 151 PHE A N 1
ATOM 1222 C CA . PHE A 1 151 ? 12.233 6.777 8.806 1.00 90.62 151 PHE A CA 1
ATOM 1223 C C . PHE A 1 151 ? 10.712 6.584 8.891 1.00 90.62 151 PHE A C 1
ATOM 1225 O O . PHE A 1 151 ? 10.080 7.211 9.743 1.00 90.62 151 PHE A O 1
ATOM 1232 N N . GLN A 1 152 ? 10.093 5.757 8.043 1.00 90.69 152 GLN A N 1
ATOM 1233 C CA . GLN A 1 152 ? 8.659 5.466 8.154 1.00 90.69 152 GLN A CA 1
ATOM 1234 C C . GLN A 1 152 ? 8.329 4.492 9.288 1.00 90.69 152 GLN A C 1
ATOM 1236 O O . GLN A 1 152 ? 7.298 4.676 9.935 1.00 90.69 152 GLN A O 1
ATOM 1241 N N . ILE A 1 153 ? 9.193 3.518 9.580 1.00 88.88 153 ILE A N 1
ATOM 1242 C CA . ILE A 1 153 ? 9.040 2.608 10.727 1.00 88.88 153 ILE A CA 1
ATOM 1243 C C . ILE A 1 153 ? 9.121 3.400 12.035 1.00 88.88 153 ILE A C 1
ATOM 1245 O O . ILE A 1 153 ? 8.198 3.352 12.842 1.00 88.88 153 ILE A O 1
ATOM 1249 N N . GLU A 1 154 ? 10.181 4.192 12.224 1.00 93.31 154 GLU A N 1
ATOM 1250 C CA . GLU A 1 154 ? 10.371 5.033 13.415 1.00 93.31 154 GLU A CA 1
ATOM 1251 C C . GLU A 1 154 ? 9.202 6.003 13.624 1.00 93.31 154 GLU A C 1
ATOM 1253 O O . GLU A 1 154 ? 8.695 6.151 14.738 1.00 93.31 154 GLU A O 1
ATOM 1258 N N . PHE A 1 155 ? 8.748 6.646 12.543 1.00 94.56 155 PHE A N 1
ATOM 1259 C CA . PHE A 1 155 ? 7.611 7.559 12.588 1.00 94.56 155 PHE A CA 1
ATOM 1260 C C . PHE A 1 155 ? 6.311 6.840 12.955 1.00 94.56 155 PHE A C 1
ATOM 1262 O O . PHE A 1 155 ? 5.604 7.307 13.843 1.00 94.56 155 PHE A O 1
ATOM 1269 N N . SER A 1 156 ? 6.011 5.704 12.319 1.00 92.38 156 SER A N 1
ATOM 1270 C CA . SER A 1 156 ? 4.774 4.953 12.567 1.00 92.38 156 SER A CA 1
ATOM 1271 C C . SER A 1 156 ? 4.746 4.378 13.983 1.00 92.38 156 SER A C 1
ATOM 1273 O O . SER A 1 156 ? 3.745 4.534 14.682 1.00 92.38 156 SER A O 1
ATOM 1275 N N . ASN A 1 157 ? 5.866 3.819 14.456 1.00 92.31 157 ASN A N 1
ATOM 1276 C CA . ASN A 1 157 ? 5.994 3.317 15.824 1.00 92.31 157 ASN A CA 1
ATOM 1277 C C . ASN A 1 157 ? 5.744 4.429 16.853 1.00 92.31 157 ASN A C 1
ATOM 1279 O O . ASN A 1 157 ? 5.004 4.234 17.816 1.00 92.31 157 ASN A O 1
ATOM 1283 N N . LYS A 1 158 ? 6.320 5.619 16.629 1.00 95.38 158 LYS A N 1
ATOM 1284 C CA . LYS A 1 158 ? 6.134 6.779 17.508 1.00 95.38 158 LYS A CA 1
ATOM 1285 C C . LYS A 1 158 ? 4.716 7.358 17.445 1.00 95.38 158 LYS A C 1
ATOM 1287 O O . LYS A 1 158 ? 4.203 7.784 18.474 1.00 95.38 158 LYS A O 1
ATOM 1292 N N . LEU A 1 159 ? 4.105 7.404 16.261 1.00 95.62 159 LEU A N 1
ATOM 1293 C CA . LEU A 1 159 ? 2.773 7.978 16.049 1.00 95.62 159 LEU A CA 1
ATOM 1294 C C . LEU A 1 159 ? 1.664 7.097 16.637 1.00 95.62 159 LEU A C 1
ATOM 1296 O O . LEU A 1 159 ? 0.711 7.610 17.219 1.00 95.62 159 LEU A O 1
ATOM 1300 N N . PHE A 1 160 ? 1.780 5.778 16.479 1.00 92.69 160 PHE A N 1
ATOM 1301 C CA . PHE A 1 160 ? 0.738 4.832 16.876 1.00 92.69 160 PHE A CA 1
ATOM 1302 C C . PHE A 1 160 ? 0.991 4.157 18.230 1.00 92.69 160 PHE A C 1
ATOM 1304 O O . PHE A 1 160 ? 0.053 3.606 18.799 1.00 92.69 160 PHE A O 1
ATOM 1311 N N . GLY A 1 161 ? 2.216 4.216 18.767 1.00 91.75 161 GLY A N 1
ATOM 1312 C CA . GLY A 1 161 ? 2.581 3.563 20.032 1.00 91.75 161 GLY A CA 1
ATOM 1313 C C . GLY A 1 161 ? 2.683 2.036 19.935 1.00 91.75 161 GLY A C 1
ATOM 1314 O O . GLY A 1 161 ? 2.638 1.350 20.952 1.00 91.75 161 GLY A O 1
ATOM 1315 N N . VAL A 1 162 ? 2.796 1.504 18.715 1.00 89.38 162 VAL A N 1
ATOM 1316 C CA . VAL A 1 162 ? 2.780 0.071 18.386 1.00 89.38 162 VAL A CA 1
ATOM 1317 C C . VAL A 1 162 ? 3.962 -0.232 17.470 1.00 89.38 162 VAL A C 1
ATOM 1319 O O . VAL A 1 162 ? 4.233 0.533 16.547 1.00 89.38 162 VAL A O 1
ATOM 1322 N N . ASN A 1 163 ? 4.658 -1.348 17.693 1.00 86.06 163 ASN A N 1
ATOM 1323 C CA . ASN A 1 163 ? 5.731 -1.780 16.797 1.00 86.06 163 ASN A CA 1
ATOM 1324 C C . ASN A 1 163 ? 5.160 -2.198 15.433 1.00 86.06 163 ASN A C 1
ATOM 1326 O O . ASN A 1 163 ? 4.223 -2.990 15.363 1.00 86.06 163 ASN A O 1
ATOM 1330 N N . SER A 1 164 ? 5.735 -1.670 14.354 1.00 82.81 164 SER A N 1
ATOM 1331 C CA . SER A 1 164 ? 5.344 -2.007 12.984 1.00 82.81 164 SER A CA 1
ATOM 1332 C C . SER A 1 164 ? 5.911 -3.358 12.557 1.00 82.81 164 SER A C 1
ATOM 1334 O O . SER A 1 164 ? 7.127 -3.554 12.584 1.00 82.81 164 SER A O 1
ATOM 1336 N N . ASP A 1 165 ? 5.043 -4.239 12.067 1.00 79.38 165 ASP A N 1
ATOM 1337 C CA . ASP A 1 165 ? 5.432 -5.437 11.333 1.00 79.38 165 ASP A CA 1
ATOM 1338 C C . ASP A 1 165 ? 5.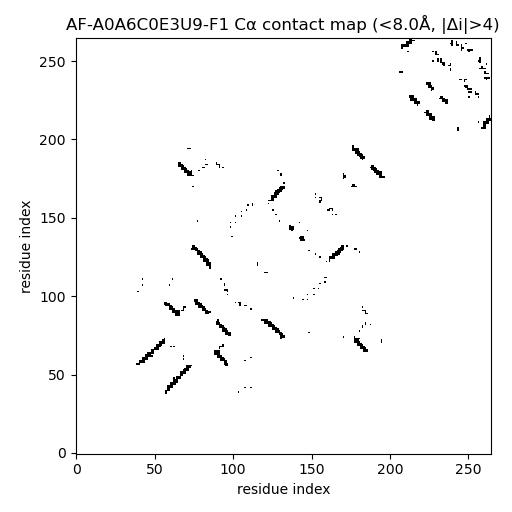872 -5.029 9.921 1.00 79.38 165 ASP A C 1
ATOM 1340 O O . ASP A 1 165 ? 5.092 -4.514 9.109 1.00 79.38 165 ASP A O 1
ATOM 1344 N N . VAL A 1 166 ? 7.155 -5.224 9.628 1.00 71.75 166 VAL A N 1
ATOM 1345 C CA . VAL A 1 166 ? 7.760 -4.824 8.355 1.00 71.75 166 VAL A CA 1
ATOM 1346 C C . VAL A 1 166 ? 7.788 -6.017 7.417 1.00 71.75 166 VAL A C 1
ATOM 1348 O O . VAL A 1 166 ? 8.497 -6.991 7.662 1.00 71.75 166 VAL A O 1
ATOM 1351 N N . HIS A 1 167 ? 7.065 -5.915 6.307 1.00 71.25 167 HIS A N 1
ATOM 1352 C CA . HIS A 1 167 ? 7.070 -6.919 5.258 1.00 71.25 167 HIS A CA 1
ATOM 1353 C C . HIS A 1 167 ? 7.665 -6.324 3.976 1.00 71.25 167 HIS A C 1
ATOM 1355 O O . HIS A 1 167 ? 7.098 -5.439 3.329 1.00 71.25 167 HIS A O 1
ATOM 1361 N N . ILE A 1 168 ? 8.856 -6.802 3.621 1.00 63.91 168 ILE A N 1
ATOM 1362 C CA . ILE A 1 168 ? 9.559 -6.396 2.404 1.00 63.91 168 ILE A CA 1
ATOM 1363 C C . ILE A 1 168 ? 9.142 -7.325 1.268 1.00 63.91 168 ILE A C 1
ATOM 1365 O O . ILE A 1 168 ? 9.258 -8.544 1.394 1.00 63.91 168 ILE A O 1
ATOM 1369 N N . TYR A 1 169 ? 8.701 -6.746 0.154 1.00 64.19 169 TYR A N 1
ATOM 1370 C CA . TYR A 1 169 ? 8.365 -7.477 -1.058 1.00 64.19 169 TYR A CA 1
ATOM 1371 C C . TYR A 1 169 ? 9.013 -6.815 -2.278 1.00 64.19 169 TYR A C 1
ATOM 1373 O O . TYR A 1 169 ? 9.075 -5.590 -2.393 1.00 64.19 169 TYR A O 1
ATOM 1381 N N . SER A 1 170 ? 9.475 -7.631 -3.219 1.00 52.66 170 SER A N 1
ATOM 1382 C CA . SER A 1 170 ? 9.936 -7.172 -4.526 1.00 52.66 170 SER A CA 1
ATOM 1383 C C . SER A 1 170 ? 8.877 -7.426 -5.593 1.00 52.66 170 SER A C 1
ATOM 1385 O O . SER A 1 170 ? 8.171 -8.437 -5.563 1.00 52.66 170 SER A O 1
ATOM 1387 N N . CYS A 1 171 ? 8.763 -6.510 -6.556 1.00 56.28 171 CYS A N 1
ATOM 1388 C CA . CYS A 1 171 ? 8.149 -6.858 -7.831 1.00 56.28 171 CYS A CA 1
ATOM 1389 C C . CYS A 1 171 ? 9.046 -7.855 -8.567 1.00 56.28 171 CYS A C 1
ATOM 1391 O O . CYS A 1 171 ? 10.270 -7.767 -8.510 1.00 56.28 171 CYS A O 1
ATOM 1393 N N . ASP A 1 172 ? 8.430 -8.766 -9.314 1.00 54.03 172 ASP A N 1
ATOM 1394 C CA . ASP A 1 172 ? 9.123 -9.463 -10.391 1.00 54.03 172 ASP A CA 1
ATOM 1395 C C . ASP A 1 172 ? 9.038 -8.602 -11.659 1.00 54.03 172 ASP A C 1
ATOM 1397 O O . ASP A 1 172 ? 8.008 -8.552 -12.345 1.00 54.03 172 ASP A O 1
ATOM 1401 N N . ASP A 1 173 ? 10.135 -7.908 -11.961 1.00 53.03 173 ASP A N 1
ATOM 1402 C CA . ASP A 1 173 ? 10.262 -7.037 -13.131 1.00 53.03 173 ASP A CA 1
ATOM 1403 C C . ASP A 1 173 ? 10.189 -7.800 -14.457 1.00 53.03 173 ASP A C 1
ATOM 1405 O O . ASP A 1 173 ? 9.845 -7.211 -15.482 1.00 53.03 173 ASP A O 1
ATOM 1409 N N . THR A 1 174 ? 10.459 -9.112 -14.458 1.00 52.50 174 THR A N 1
ATOM 1410 C CA . THR A 1 174 ? 10.377 -9.933 -15.675 1.00 52.50 174 THR A CA 1
ATOM 1411 C C . THR A 1 174 ? 8.930 -10.200 -16.087 1.00 52.50 174 THR A C 1
ATOM 1413 O O . THR A 1 174 ? 8.641 -10.341 -17.276 1.00 52.50 174 THR A O 1
ATOM 1416 N N . THR A 1 175 ? 7.997 -10.214 -15.127 1.00 53.81 175 THR A N 1
ATOM 1417 C CA . THR A 1 175 ? 6.568 -10.449 -15.386 1.00 53.81 175 THR A CA 1
ATOM 1418 C C . THR A 1 175 ? 5.688 -9.208 -15.222 1.00 53.81 175 THR A C 1
ATOM 1420 O O . THR A 1 175 ? 4.484 -9.290 -15.480 1.00 53.81 175 THR A O 1
ATOM 1423 N N . TYR A 1 176 ? 6.254 -8.062 -14.816 1.00 50.72 176 TYR A N 1
ATOM 1424 C CA . TYR A 1 176 ? 5.521 -6.840 -14.440 1.00 50.72 176 TYR A CA 1
ATOM 1425 C C . TYR A 1 176 ? 4.398 -7.104 -13.415 1.00 50.72 176 TYR A C 1
ATOM 1427 O O . TYR A 1 176 ? 3.369 -6.419 -13.386 1.00 50.72 176 TYR A O 1
ATOM 1435 N N . ARG A 1 177 ? 4.574 -8.121 -12.561 1.00 51.75 177 ARG A N 1
ATOM 1436 C CA . ARG A 1 177 ? 3.588 -8.518 -11.550 1.00 51.75 177 ARG A CA 1
ATOM 1437 C C . ARG A 1 177 ? 3.785 -7.715 -10.278 1.00 51.75 177 ARG A C 1
ATOM 1439 O O . ARG A 1 177 ? 4.388 -8.167 -9.313 1.00 51.75 177 ARG A O 1
ATOM 1446 N N . CYS A 1 178 ? 3.206 -6.525 -10.284 1.00 56.62 178 CYS A N 1
ATOM 1447 C CA . CYS A 1 178 ? 2.999 -5.753 -9.069 1.00 56.62 178 CYS A CA 1
ATOM 1448 C C . CYS A 1 178 ? 1.923 -6.446 -8.224 1.00 56.62 178 CYS A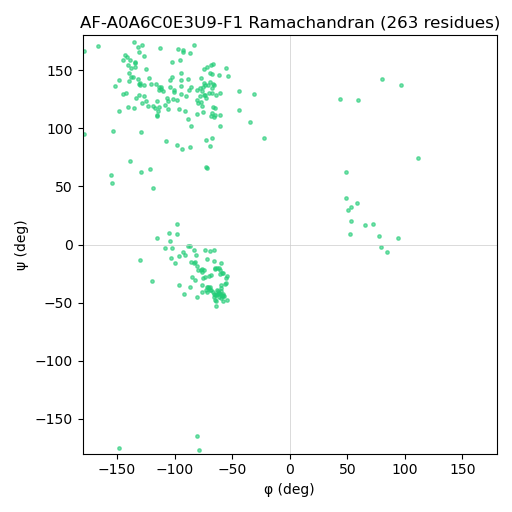 C 1
ATOM 1450 O O . CYS A 1 178 ? 0.861 -6.817 -8.742 1.00 56.62 178 CYS A O 1
ATOM 1452 N N . GLY A 1 179 ? 2.207 -6.656 -6.941 1.00 55.56 179 GLY A N 1
ATOM 1453 C CA . GLY A 1 179 ? 1.247 -7.242 -6.014 1.00 55.56 179 GLY A CA 1
ATOM 1454 C C . GLY A 1 179 ? 0.146 -6.251 -5.624 1.00 55.56 179 GLY A C 1
ATOM 1455 O O . GLY A 1 179 ? 0.365 -5.043 -5.593 1.00 55.56 179 GLY A O 1
ATOM 1456 N N . LYS A 1 180 ? -1.039 -6.773 -5.316 1.00 64.12 180 LYS A N 1
ATOM 1457 C CA . LYS A 1 180 ? -2.147 -6.068 -4.659 1.00 64.12 180 LYS A CA 1
ATOM 1458 C C . LYS A 1 180 ? -1.975 -6.202 -3.148 1.00 64.12 180 LYS A C 1
ATOM 1460 O O . LYS A 1 180 ? -2.138 -7.313 -2.656 1.00 64.12 180 LYS A O 1
ATOM 1465 N N . ALA A 1 181 ? -1.608 -5.141 -2.429 1.00 63.62 181 ALA A N 1
ATOM 1466 C CA . ALA A 1 181 ? -1.406 -5.210 -0.976 1.00 63.62 181 ALA A CA 1
ATOM 1467 C C . ALA A 1 181 ? -2.759 -5.245 -0.270 1.00 63.62 181 ALA A C 1
ATOM 1469 O O . ALA A 1 181 ? -3.537 -4.304 -0.415 1.00 63.62 181 ALA A O 1
ATOM 1470 N N . ILE A 1 182 ? -3.026 -6.323 0.469 1.00 62.00 182 ILE A N 1
ATOM 1471 C CA . ILE A 1 182 ? -4.276 -6.545 1.204 1.00 62.00 182 ILE A CA 1
ATOM 1472 C C . ILE A 1 182 ? -3.991 -6.492 2.707 1.00 62.00 182 ILE A C 1
ATOM 1474 O O . ILE A 1 182 ? -3.054 -7.140 3.178 1.00 62.00 182 ILE A O 1
ATOM 1478 N N . ILE A 1 183 ? -4.823 -5.768 3.459 1.00 61.00 183 ILE A N 1
ATOM 1479 C CA . ILE A 1 183 ? -4.905 -5.854 4.922 1.00 61.00 183 ILE A CA 1
ATOM 1480 C C . ILE A 1 183 ? -6.302 -6.348 5.292 1.00 61.00 183 ILE A C 1
ATOM 1482 O O . ILE A 1 183 ? -7.299 -5.673 5.031 1.00 61.00 183 ILE A O 1
ATOM 1486 N N . SER A 1 184 ? -6.363 -7.520 5.926 1.00 59.22 184 SER A N 1
ATOM 1487 C CA . SER A 1 184 ? -7.585 -8.065 6.518 1.00 59.22 184 SER A CA 1
ATOM 1488 C C . SER A 1 184 ? -7.589 -7.845 8.038 1.00 59.22 184 SER A C 1
ATOM 1490 O O . SER A 1 184 ? -6.644 -8.298 8.693 1.00 59.22 184 SER A O 1
ATOM 1492 N N . PRO A 1 185 ? -8.623 -7.208 8.631 1.00 55.38 185 PRO A N 1
ATOM 1493 C CA . PRO A 1 185 ? -8.737 -7.125 10.090 1.00 55.38 185 PRO A CA 1
ATOM 1494 C C . PRO A 1 185 ? -8.967 -8.511 10.705 1.00 55.38 185 PRO A C 1
ATOM 1496 O O . PRO A 1 185 ? -8.293 -8.892 11.657 1.00 55.38 185 PRO A O 1
ATOM 1499 N N . THR A 1 186 ? -9.870 -9.290 10.105 1.00 48.78 186 THR A N 1
ATOM 1500 C CA . THR A 1 186 ? -10.401 -10.542 10.665 1.00 48.78 186 THR A CA 1
ATOM 1501 C C . THR A 1 186 ? -9.437 -11.719 10.599 1.00 48.78 186 THR A C 1
ATOM 1503 O O . THR A 1 186 ? -9.512 -12.619 11.431 1.00 48.78 186 THR A O 1
ATOM 1506 N N . GLN A 1 187 ? -8.536 -11.737 9.616 1.00 47.19 187 GLN A N 1
ATOM 1507 C CA . GLN A 1 187 ? -7.554 -12.812 9.450 1.00 47.19 187 GLN A CA 1
ATOM 1508 C C . GLN A 1 187 ? -6.147 -12.416 9.922 1.00 47.19 187 GLN A C 1
ATOM 1510 O O . GLN A 1 187 ? -5.271 -13.274 9.993 1.00 47.19 187 GLN A O 1
ATOM 1515 N N . TYR A 1 188 ? -5.898 -11.126 10.194 1.00 51.59 188 TYR A N 1
ATOM 1516 C CA . TYR A 1 188 ? -4.565 -10.529 10.399 1.00 51.59 188 TYR A CA 1
ATOM 1517 C C . TYR A 1 188 ? -3.540 -10.812 9.280 1.00 51.59 188 TYR A C 1
ATOM 1519 O O . TYR A 1 188 ? -2.353 -10.486 9.430 1.00 51.59 188 TYR A O 1
ATOM 1527 N N . THR A 1 189 ? -3.985 -11.393 8.162 1.00 48.84 189 THR A N 1
ATOM 1528 C CA . THR A 1 189 ? -3.176 -11.774 7.009 1.00 48.84 189 THR A CA 1
ATOM 1529 C C . THR A 1 189 ? -2.898 -10.567 6.124 1.00 48.84 189 THR A C 1
ATOM 1531 O O . THR A 1 189 ? -3.790 -9.799 5.756 1.00 48.84 189 THR A O 1
ATOM 1534 N N . SER A 1 190 ? -1.631 -10.435 5.747 1.00 52.84 190 SER A N 1
ATOM 1535 C CA . SER A 1 190 ? -1.161 -9.583 4.665 1.00 52.84 190 SER A CA 1
ATOM 1536 C C . SER A 1 190 ? -0.795 -10.479 3.483 1.00 52.84 190 SER A C 1
ATOM 1538 O O . SER A 1 190 ? -0.000 -11.409 3.616 1.00 52.84 190 SER A O 1
ATOM 1540 N N . THR A 1 191 ? -1.395 -10.237 2.317 1.00 53.81 191 THR A N 1
ATOM 1541 C CA . THR A 1 191 ? -1.079 -10.985 1.087 1.00 53.81 191 THR A CA 1
ATOM 1542 C C . THR A 1 191 ? -0.907 -10.039 -0.095 1.00 53.81 191 THR A C 1
ATOM 1544 O O . THR A 1 191 ? -1.464 -8.940 -0.109 1.00 53.81 191 THR A O 1
ATOM 1547 N N . LEU A 1 192 ? -0.102 -10.470 -1.072 1.00 50.97 192 LEU A N 1
ATOM 1548 C CA . LEU A 1 192 ? 0.076 -9.807 -2.361 1.00 50.97 192 LEU A CA 1
ATOM 1549 C C . LEU A 1 192 ? -0.447 -10.716 -3.473 1.00 50.97 192 LEU A C 1
ATOM 1551 O O . LEU A 1 192 ? 0.159 -11.743 -3.772 1.00 50.97 192 LEU A O 1
ATOM 1555 N N . ILE A 1 193 ? -1.552 -10.328 -4.111 1.00 55.50 193 ILE A N 1
ATOM 1556 C CA . ILE A 1 193 ? -2.084 -11.044 -5.281 1.00 55.50 193 ILE A CA 1
ATOM 1557 C C . ILE A 1 193 ? -1.540 -10.380 -6.558 1.00 55.50 193 ILE A C 1
ATOM 1559 O O . ILE A 1 193 ? -1.654 -9.159 -6.686 1.00 55.50 193 ILE A O 1
ATOM 1563 N N . PRO A 1 194 ? -0.955 -11.116 -7.524 1.00 52.44 194 PRO A N 1
ATOM 1564 C CA . PRO A 1 194 ? -0.490 -10.523 -8.775 1.00 52.44 194 PRO A CA 1
ATOM 1565 C C . PRO A 1 194 ? -1.677 -10.013 -9.602 1.00 52.44 194 PRO A C 1
ATOM 1567 O O . PRO A 1 194 ? -2.511 -10.796 -10.057 1.00 52.44 194 PRO A O 1
ATOM 1570 N N . ILE A 1 195 ? -1.710 -8.701 -9.863 1.00 47.59 195 ILE A N 1
ATOM 1571 C CA . ILE A 1 195 ? -2.847 -8.000 -10.501 1.00 47.59 195 ILE A CA 1
ATOM 1572 C C . ILE A 1 195 ? -3.205 -8.580 -11.885 1.00 47.59 195 ILE A C 1
ATOM 1574 O O . ILE A 1 195 ? -4.345 -8.469 -12.337 1.00 47.59 195 ILE A O 1
ATOM 1578 N N . ARG A 1 196 ? -2.247 -9.227 -12.567 1.00 42.66 196 ARG A N 1
ATOM 1579 C CA . ARG A 1 196 ? -2.480 -10.017 -13.788 1.00 42.66 196 ARG A CA 1
ATOM 1580 C C . ARG A 1 196 ? -1.683 -11.320 -13.810 1.00 42.66 196 ARG A C 1
ATOM 1582 O O . ARG A 1 196 ? -0.785 -11.514 -14.629 1.00 42.66 196 ARG A O 1
ATOM 1589 N N . GLY A 1 197 ? -2.101 -12.271 -12.982 1.00 38.88 197 GLY A N 1
ATOM 1590 C CA . GLY A 1 197 ? -2.121 -13.652 -13.452 1.00 38.88 197 GLY A CA 1
ATOM 1591 C C . GLY A 1 197 ? -3.153 -13.763 -14.577 1.00 38.88 197 GLY A C 1
ATOM 1592 O O . GLY A 1 197 ? -4.351 -13.666 -14.327 1.00 38.88 197 GLY A O 1
ATOM 1593 N N . SER A 1 198 ? -2.720 -13.951 -15.827 1.00 39.22 198 SER A N 1
ATOM 1594 C CA . SER A 1 198 ? -3.618 -14.544 -16.825 1.00 39.22 198 SER A CA 1
ATOM 1595 C C . SER A 1 198 ? -4.149 -15.862 -16.264 1.00 39.22 198 SER A C 1
ATOM 1597 O O . SER A 1 198 ? -3.367 -16.559 -15.610 1.00 39.22 198 SER A O 1
ATOM 1599 N N . LYS A 1 199 ? -5.411 -16.218 -16.573 1.00 42.00 199 LYS A N 1
ATOM 1600 C CA . LYS A 1 199 ? -5.962 -17.576 -16.382 1.00 42.00 199 LYS A CA 1
ATOM 1601 C C . LYS A 1 199 ? -4.851 -18.598 -16.557 1.00 42.00 199 LYS A C 1
ATOM 1603 O O . LYS A 1 199 ? -4.143 -18.488 -17.561 1.00 42.00 199 LYS A O 1
ATOM 1608 N N . GLU A 1 200 ? -4.713 -19.512 -15.599 1.00 39.44 200 GLU A N 1
ATOM 1609 C CA . GLU A 1 200 ? -3.634 -20.495 -15.544 1.00 39.44 200 GLU A CA 1
ATOM 1610 C C . GLU A 1 200 ? -3.241 -20.950 -16.950 1.00 39.44 200 GLU A C 1
ATOM 1612 O O . GLU A 1 200 ? -3.932 -21.749 -17.587 1.00 39.44 200 GLU A O 1
ATOM 1617 N N . LYS A 1 201 ? -2.089 -20.470 -17.434 1.00 43.88 201 LYS A N 1
ATOM 1618 C CA . LYS A 1 201 ? -1.311 -21.306 -18.332 1.00 43.88 201 LYS A CA 1
ATOM 1619 C C . LYS A 1 201 ? -0.795 -22.421 -17.440 1.00 43.88 201 LYS A C 1
ATOM 1621 O O . LYS A 1 201 ? 0.319 -22.343 -16.933 1.00 43.88 201 LYS A O 1
ATOM 1626 N N . GLN A 1 202 ? -1.635 -23.443 -17.260 1.00 38.00 202 GLN A N 1
ATOM 1627 C CA . GLN A 1 202 ? -1.129 -24.791 -17.105 1.00 38.00 202 GLN A CA 1
ATOM 1628 C C . GLN A 1 202 ? -0.052 -24.931 -18.173 1.00 38.00 202 GLN A C 1
ATOM 1630 O O . GLN A 1 202 ? -0.331 -24.790 -19.369 1.00 38.00 202 GLN A O 1
ATOM 1635 N N . SER A 1 203 ? 1.187 -25.121 -17.737 1.00 39.09 203 SER A N 1
ATOM 1636 C CA . SER A 1 203 ? 2.291 -25.489 -18.606 1.00 39.09 203 SER A CA 1
ATOM 1637 C C . SER A 1 203 ? 2.080 -26.938 -19.035 1.00 39.09 203 SER A C 1
ATOM 1639 O O . SER A 1 203 ? 2.832 -27.832 -18.655 1.00 39.09 203 SER A O 1
ATOM 1641 N N . VAL A 1 204 ? 1.012 -27.174 -19.800 1.00 40.50 204 VAL A N 1
ATOM 1642 C CA . VAL A 1 204 ? 0.927 -28.355 -20.639 1.00 40.50 204 VAL A CA 1
ATOM 1643 C C . VAL A 1 204 ? 2.038 -28.173 -21.656 1.00 40.50 204 VAL A C 1
ATOM 1645 O O . VAL A 1 204 ? 2.052 -27.192 -22.403 1.00 40.50 204 VAL A O 1
ATOM 1648 N N . ASP A 1 205 ? 2.995 -29.089 -21.625 1.00 49.41 205 ASP A N 1
ATOM 1649 C CA . ASP A 1 205 ? 4.168 -29.101 -22.489 1.00 49.41 205 ASP A CA 1
ATOM 1650 C C . ASP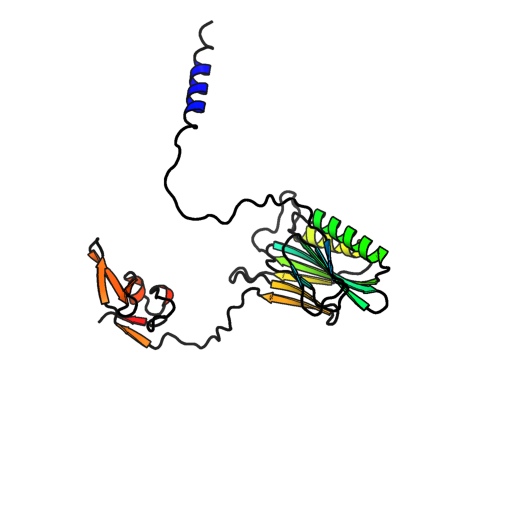 A 1 205 ? 3.758 -29.499 -23.921 1.00 49.41 205 ASP A C 1
ATOM 1652 O O . ASP A 1 205 ? 4.038 -30.585 -24.431 1.00 49.41 205 ASP A O 1
ATOM 1656 N N . THR A 1 206 ? 2.979 -28.625 -24.563 1.00 46.72 206 THR A N 1
ATOM 1657 C CA . THR A 1 206 ? 2.603 -28.728 -25.968 1.00 46.72 206 THR A CA 1
ATOM 1658 C C . THR A 1 206 ? 3.524 -27.848 -26.791 1.00 46.72 206 THR A C 1
ATOM 1660 O O . THR A 1 206 ? 3.164 -26.735 -27.184 1.00 46.72 206 THR A O 1
ATOM 1663 N N . LYS A 1 207 ? 4.677 -28.415 -27.161 1.00 55.69 207 LYS A N 1
ATOM 1664 C CA . LYS A 1 207 ? 5.226 -28.153 -28.498 1.00 55.69 207 LYS A CA 1
ATOM 1665 C C . LYS A 1 207 ? 4.064 -28.257 -29.501 1.00 55.69 207 LYS A C 1
ATOM 1667 O O . LYS A 1 207 ? 3.294 -29.219 -29.390 1.00 55.69 207 LYS A O 1
ATOM 1672 N N . PRO A 1 208 ? 3.878 -27.298 -30.422 1.00 57.16 208 PRO A N 1
ATOM 1673 C CA . PRO A 1 208 ? 2.740 -27.319 -31.335 1.00 57.16 208 PRO A CA 1
ATOM 1674 C C . PRO A 1 208 ? 2.785 -28.599 -32.184 1.00 57.16 208 PRO A C 1
ATOM 1676 O O . PRO A 1 208 ? 3.689 -28.793 -32.989 1.00 57.16 208 PRO A O 1
ATOM 1679 N N . LYS A 1 209 ? 1.834 -29.515 -31.948 1.00 65.50 209 LYS A N 1
ATOM 1680 C CA . LYS A 1 209 ? 1.803 -30.847 -32.588 1.00 65.50 209 LYS A CA 1
ATOM 1681 C C . LYS A 1 209 ? 1.188 -30.835 -33.986 1.00 65.50 209 LYS A C 1
ATOM 1683 O O . LYS A 1 209 ? 1.320 -31.810 -34.716 1.00 65.50 209 LYS A O 1
ATOM 1688 N N . GLU A 1 210 ? 0.492 -29.760 -34.337 1.00 85.31 210 GLU A N 1
ATOM 1689 C CA . GLU A 1 210 ? -0.235 -29.634 -35.594 1.00 85.31 210 GLU A CA 1
ATOM 1690 C C . GLU A 1 210 ? 0.446 -28.616 -36.507 1.00 85.31 210 GLU A C 1
ATOM 1692 O O . GLU A 1 210 ? 0.778 -27.503 -36.090 1.00 85.31 210 GLU A O 1
ATOM 1697 N N . MET A 1 211 ? 0.628 -29.012 -37.764 1.00 89.88 211 MET A N 1
ATOM 1698 C CA . MET A 1 211 ? 1.155 -28.175 -38.840 1.00 89.88 211 MET A CA 1
ATOM 1699 C C . MET A 1 211 ? 0.007 -27.696 -39.737 1.00 89.88 211 MET A C 1
ATOM 1701 O O . MET A 1 211 ? -1.042 -28.340 -39.803 1.00 89.88 211 MET A O 1
ATOM 1705 N N . PHE A 1 212 ? 0.204 -26.597 -40.459 1.00 92.31 212 PHE A N 1
ATOM 1706 C CA . PHE A 1 212 ? -0.683 -26.169 -41.538 1.00 92.31 212 PHE A CA 1
ATOM 1707 C C . PHE A 1 212 ? 0.126 -25.665 -42.734 1.00 92.31 212 PHE A C 1
ATOM 1709 O O . PHE A 1 212 ? 1.173 -25.040 -42.566 1.00 92.31 212 PHE A O 1
ATOM 1716 N N . ILE A 1 213 ? -0.376 -25.932 -43.939 1.00 93.44 213 ILE A N 1
ATOM 1717 C CA . ILE A 1 213 ? 0.245 -25.450 -45.174 1.00 93.44 213 ILE A CA 1
ATOM 1718 C C . ILE A 1 213 ? -0.068 -23.960 -45.336 1.00 93.44 213 ILE A C 1
ATOM 1720 O O . ILE A 1 213 ? -1.220 -23.543 -45.173 1.00 93.44 213 ILE A O 1
ATOM 1724 N N . VAL A 1 214 ? 0.959 -23.170 -45.640 1.00 93.69 214 VAL A N 1
ATOM 1725 C CA . VAL A 1 214 ? 0.835 -21.746 -45.980 1.00 93.69 214 VAL A CA 1
ATOM 1726 C C . VAL A 1 214 ? 0.763 -21.556 -47.492 1.00 93.69 214 VAL A C 1
ATOM 1728 O O . VAL A 1 214 ? 1.411 -22.284 -48.243 1.00 93.69 214 VAL A O 1
ATOM 1731 N N . ASP A 1 215 ? 0.023 -20.544 -47.937 1.00 94.06 215 ASP A N 1
ATOM 1732 C CA . ASP A 1 215 ? 0.117 -20.084 -49.320 1.00 94.06 215 ASP A CA 1
ATOM 1733 C C . ASP A 1 215 ? 1.385 -19.231 -49.466 1.00 94.06 215 ASP A C 1
ATOM 1735 O O . ASP A 1 215 ? 1.676 -18.379 -48.618 1.00 94.06 215 ASP A O 1
ATOM 1739 N N . VAL A 1 216 ? 2.149 -19.466 -50.532 1.00 94.69 216 VAL A N 1
ATOM 1740 C CA . VAL A 1 216 ? 3.351 -18.690 -50.856 1.00 94.69 216 VAL A CA 1
ATOM 1741 C C . VAL A 1 216 ? 2.958 -17.532 -51.765 1.00 94.69 216 VAL A C 1
ATOM 1743 O O . VAL A 1 216 ? 2.550 -17.737 -52.907 1.00 94.69 216 VAL A O 1
ATOM 1746 N N . GLU A 1 217 ? 3.116 -16.311 -51.268 1.00 94.25 217 GLU A N 1
ATOM 1747 C CA . GLU A 1 217 ? 3.010 -15.084 -52.055 1.00 94.25 217 GLU A CA 1
ATOM 1748 C C . GLU A 1 217 ? 4.395 -14.416 -52.144 1.00 94.25 217 GLU A C 1
ATOM 1750 O O . GLU A 1 217 ? 5.348 -14.810 -51.469 1.00 94.25 217 GLU A O 1
ATOM 1755 N N . HIS A 1 218 ? 4.525 -13.410 -53.005 1.00 93.31 218 HIS A N 1
ATOM 1756 C CA . HIS A 1 218 ? 5.708 -12.552 -53.062 1.00 93.31 218 HIS A CA 1
ATOM 1757 C C . HIS A 1 218 ? 5.256 -11.110 -52.854 1.00 93.31 218 HIS A C 1
ATOM 1759 O O . HIS A 1 218 ? 4.163 -10.732 -53.290 1.00 93.31 218 HIS A O 1
ATOM 1765 N N . ASP A 1 219 ? 6.064 -10.319 -52.156 1.00 89.69 219 ASP A N 1
ATOM 1766 C CA . ASP A 1 219 ? 5.772 -8.910 -51.940 1.00 89.69 219 ASP A CA 1
ATOM 1767 C C . ASP A 1 219 ? 6.150 -8.043 -53.161 1.00 89.69 219 ASP A C 1
ATOM 1769 O O . ASP A 1 219 ? 6.308 -8.528 -54.283 1.00 89.69 219 ASP A O 1
ATOM 1773 N N . LYS A 1 220 ? 6.221 -6.722 -52.968 1.00 90.56 220 LYS A N 1
ATOM 1774 C CA . LYS A 1 220 ? 6.506 -5.770 -54.053 1.00 90.56 220 LYS A CA 1
ATOM 1775 C C . LYS A 1 220 ? 7.971 -5.735 -54.470 1.00 90.56 220 LYS A C 1
ATOM 1777 O O . LYS A 1 220 ? 8.248 -5.309 -55.589 1.00 90.56 220 LYS A O 1
ATOM 1782 N N . ASP A 1 221 ? 8.864 -6.134 -53.575 1.00 91.25 221 ASP A N 1
ATOM 1783 C CA . ASP A 1 221 ? 10.306 -6.150 -53.788 1.00 91.25 221 ASP A CA 1
ATOM 1784 C C . ASP A 1 221 ? 10.764 -7.530 -54.313 1.00 91.25 221 ASP A C 1
ATOM 1786 O O . ASP A 1 221 ? 11.898 -7.691 -54.761 1.00 91.25 221 ASP A O 1
ATOM 1790 N N . GLY A 1 222 ? 9.837 -8.497 -54.363 1.00 90.69 222 GLY A N 1
ATOM 1791 C CA . GLY A 1 222 ? 10.053 -9.863 -54.837 1.00 90.69 222 GLY A CA 1
ATOM 1792 C C . GLY A 1 222 ? 10.400 -10.837 -53.715 1.00 90.69 222 GLY A C 1
ATOM 1793 O O . GLY A 1 222 ? 10.688 -12.001 -53.997 1.00 90.69 222 GLY A O 1
ATOM 1794 N N . ASP A 1 223 ? 10.351 -10.391 -52.458 1.00 86.69 223 ASP A N 1
ATOM 1795 C CA . ASP A 1 223 ? 10.652 -11.224 -51.303 1.00 86.69 223 ASP A CA 1
ATOM 1796 C C . ASP A 1 223 ? 9.485 -12.160 -50.977 1.00 86.69 223 ASP A C 1
ATOM 1798 O O . ASP A 1 223 ? 8.300 -11.836 -51.109 1.00 86.69 223 ASP A O 1
ATOM 1802 N N . LYS A 1 224 ? 9.841 -13.371 -50.548 1.00 91.56 224 LYS A N 1
ATOM 1803 C CA . LYS A 1 224 ? 8.894 -14.446 -50.258 1.00 91.56 224 LYS A CA 1
ATOM 1804 C C . LYS A 1 224 ? 8.132 -14.164 -48.964 1.00 91.56 224 LYS A C 1
ATOM 1806 O O . LYS A 1 224 ? 8.735 -14.002 -47.901 1.00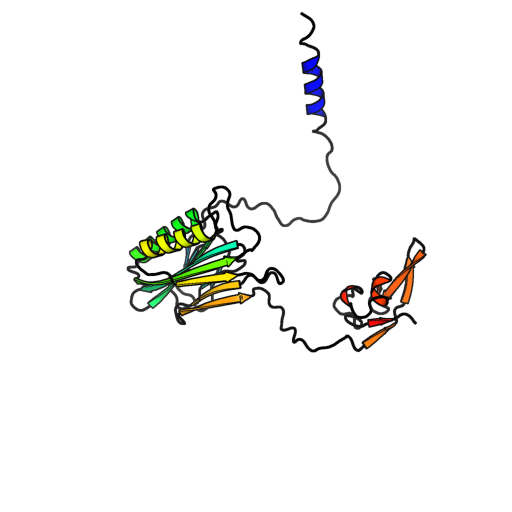 91.56 224 LYS A O 1
ATOM 1811 N N . ILE A 1 225 ? 6.807 -14.183 -49.036 1.00 92.62 225 ILE A N 1
ATOM 1812 C CA . ILE A 1 225 ? 5.912 -14.008 -47.890 1.00 92.62 225 ILE A CA 1
ATOM 1813 C C . ILE A 1 225 ? 4.940 -15.184 -47.792 1.00 92.62 225 ILE A C 1
ATOM 1815 O O . ILE A 1 225 ? 4.586 -15.821 -48.783 1.00 92.62 225 ILE A O 1
ATOM 1819 N N . TYR A 1 226 ? 4.505 -15.482 -46.573 1.00 93.12 226 TYR A N 1
ATOM 1820 C CA . TYR A 1 226 ? 3.621 -16.604 -46.287 1.00 93.12 226 TYR A CA 1
ATOM 1821 C C . TYR A 1 226 ? 2.267 -16.113 -45.805 1.00 93.12 226 TYR A C 1
ATOM 1823 O O . TYR A 1 226 ? 2.173 -15.232 -44.947 1.00 93.12 226 TYR A O 1
ATOM 1831 N N . LYS A 1 227 ? 1.211 -16.724 -46.335 1.00 94.06 227 LYS A N 1
ATOM 1832 C CA . LYS A 1 227 ? -0.173 -16.358 -46.069 1.00 94.06 227 LYS A CA 1
ATOM 1833 C C . LYS A 1 227 ? -0.938 -17.522 -45.463 1.00 94.06 227 LYS A C 1
ATOM 1835 O O . LYS A 1 227 ? -0.804 -18.671 -45.872 1.00 94.06 227 LYS A O 1
ATOM 1840 N N . CYS A 1 228 ? -1.757 -17.227 -44.459 1.00 93.75 228 CYS A N 1
ATOM 1841 C CA . CYS A 1 228 ? -2.649 -18.225 -43.886 1.00 93.75 228 CYS A CA 1
ATOM 1842 C C . CYS A 1 228 ? -3.891 -18.405 -44.780 1.00 93.75 228 CYS A C 1
ATOM 1844 O O . CYS A 1 228 ? -4.649 -17.438 -44.902 1.00 93.75 228 CYS A O 1
ATOM 1846 N N . PRO A 1 229 ? -4.189 -19.616 -45.292 1.00 93.19 229 PRO A N 1
ATOM 1847 C CA . PRO A 1 229 ? -5.323 -19.839 -46.200 1.00 93.19 229 PRO A CA 1
ATOM 1848 C C . PRO A 1 229 ? -6.697 -19.599 -45.549 1.00 93.19 229 PRO A C 1
ATOM 1850 O O . PRO A 1 229 ? -7.684 -19.374 -46.241 1.00 93.19 229 PRO A O 1
ATOM 1853 N N . LEU A 1 230 ? -6.784 -19.633 -44.210 1.00 93.12 230 LEU A N 1
ATOM 1854 C CA . LEU A 1 230 ? -8.047 -19.457 -43.480 1.00 93.12 230 LEU A CA 1
ATOM 1855 C C . LEU A 1 230 ? -8.333 -18.002 -43.091 1.00 93.12 230 LEU A C 1
ATOM 1857 O O . LEU A 1 230 ? -9.470 -17.554 -43.193 1.00 93.12 230 LEU A O 1
ATOM 1861 N N . CYS A 1 231 ? -7.324 -17.259 -42.621 1.00 91.75 231 CYS A N 1
ATOM 1862 C CA . CYS A 1 231 ? -7.515 -15.889 -42.123 1.00 91.75 231 CYS A CA 1
ATOM 1863 C C . CYS A 1 231 ? -6.798 -14.809 -42.946 1.00 91.75 231 CYS A C 1
ATOM 1865 O O . CYS A 1 231 ? -6.788 -13.654 -42.529 1.00 91.75 231 CYS A O 1
ATOM 1867 N N . ASN A 1 232 ? -6.174 -15.172 -44.073 1.00 91.50 232 ASN A N 1
ATOM 1868 C CA . ASN A 1 232 ? -5.438 -14.281 -44.981 1.00 91.50 232 ASN A CA 1
ATOM 1869 C C . ASN A 1 232 ? -4.347 -13.418 -44.314 1.00 91.50 232 ASN A C 1
ATOM 1871 O O . ASN A 1 232 ? -3.934 -12.402 -44.869 1.00 91.50 232 ASN A O 1
ATOM 1875 N N . SER A 1 233 ? -3.876 -13.809 -43.126 1.00 90.88 233 SER A N 1
ATOM 1876 C CA . SER A 1 233 ? -2.796 -13.098 -42.438 1.00 90.88 233 SER A CA 1
ATOM 1877 C C . SER A 1 233 ? -1.468 -13.374 -43.129 1.00 90.88 233 SER A C 1
ATOM 1879 O O . SER A 1 233 ? -1.210 -14.523 -43.494 1.00 90.88 233 SER A O 1
ATOM 1881 N N . LEU A 1 234 ? -0.658 -12.329 -43.291 1.00 89.81 234 LEU A N 1
ATOM 1882 C CA . LEU A 1 234 ? 0.643 -12.354 -43.953 1.00 89.81 234 LEU A CA 1
ATOM 1883 C C . LEU A 1 234 ? 1.767 -12.309 -42.918 1.00 89.81 234 LEU A C 1
ATOM 1885 O O . LEU A 1 234 ? 1.692 -11.556 -41.946 1.00 89.81 234 LEU A O 1
ATOM 1889 N N . THR A 1 235 ? 2.836 -13.058 -43.164 1.00 88.06 235 THR A N 1
ATOM 1890 C CA . THR A 1 235 ? 4.106 -12.941 -42.440 1.00 88.06 235 THR A CA 1
ATOM 1891 C C . THR A 1 235 ? 5.295 -13.126 -43.383 1.00 88.06 235 THR A C 1
ATOM 1893 O O . THR A 1 235 ? 5.153 -13.643 -44.491 1.00 88.06 235 THR A O 1
ATOM 1896 N N . GLY A 1 236 ? 6.474 -12.682 -42.950 1.00 85.06 236 GLY A N 1
ATOM 1897 C CA . GLY A 1 236 ? 7.728 -12.893 -43.672 1.00 85.06 236 GLY A CA 1
ATOM 1898 C C . GLY A 1 236 ? 8.293 -14.303 -43.483 1.00 85.06 236 GLY A C 1
ATOM 1899 O O . GLY A 1 236 ? 7.728 -15.152 -42.789 1.00 85.06 236 GLY A O 1
ATOM 1900 N N . THR A 1 237 ? 9.470 -14.546 -44.056 1.00 85.38 237 THR A N 1
ATOM 1901 C CA . THR A 1 237 ? 10.106 -15.875 -44.064 1.00 85.38 237 THR A CA 1
ATOM 1902 C C . THR A 1 237 ? 10.426 -16.448 -42.677 1.00 85.38 237 THR A C 1
ATOM 1904 O O . THR A 1 237 ? 10.452 -17.670 -42.505 1.00 85.38 237 THR A O 1
ATOM 1907 N N . ALA A 1 238 ? 10.612 -15.581 -41.676 1.00 80.56 238 ALA A N 1
ATOM 1908 C CA . ALA A 1 238 ? 11.025 -15.942 -40.321 1.00 80.56 238 ALA A CA 1
ATOM 1909 C C . ALA A 1 238 ? 10.111 -16.976 -39.637 1.00 80.56 238 ALA A C 1
ATOM 1911 O O . ALA A 1 238 ? 10.614 -17.801 -38.876 1.00 80.56 238 ALA A O 1
ATOM 1912 N N . ALA A 1 239 ? 8.802 -16.968 -39.916 1.00 83.19 239 ALA A N 1
ATOM 1913 C CA . ALA A 1 239 ? 7.844 -17.869 -39.273 1.00 83.19 239 ALA A CA 1
ATOM 1914 C C . ALA A 1 239 ? 8.004 -19.342 -39.695 1.00 83.19 239 ALA A C 1
ATOM 1916 O O . ALA A 1 239 ? 7.853 -20.233 -38.866 1.00 83.19 239 ALA A O 1
ATOM 1917 N N . VAL A 1 240 ? 8.346 -19.602 -40.963 1.00 81.81 240 VAL A N 1
ATOM 1918 C CA . VAL A 1 240 ? 8.613 -20.965 -41.466 1.00 81.81 240 VAL A CA 1
ATOM 1919 C C . VAL A 1 240 ? 10.046 -21.398 -41.140 1.00 81.81 240 VAL A C 1
ATOM 1921 O O . VAL A 1 240 ? 10.291 -22.573 -40.888 1.00 81.81 240 VAL A O 1
ATOM 1924 N N . GLN A 1 241 ? 10.995 -20.456 -41.079 1.00 82.38 241 GLN A N 1
ATOM 1925 C CA . GLN A 1 241 ? 12.375 -20.735 -40.654 1.00 82.38 241 GLN A CA 1
ATOM 1926 C C . GLN A 1 241 ? 12.493 -21.055 -39.153 1.00 82.38 241 GLN A C 1
ATOM 1928 O O . GLN A 1 241 ? 13.398 -21.785 -38.755 1.00 82.38 241 GLN A O 1
ATOM 1933 N N . ASN A 1 242 ? 11.577 -20.544 -38.324 1.00 81.50 242 ASN A N 1
ATOM 1934 C CA . ASN A 1 242 ? 11.538 -20.772 -36.878 1.00 81.50 242 ASN A CA 1
ATOM 1935 C C . ASN A 1 242 ? 10.194 -21.413 -36.474 1.00 81.50 242 ASN A C 1
ATOM 1937 O O . ASN A 1 242 ? 9.422 -20.806 -35.731 1.00 81.50 242 ASN A O 1
ATOM 1941 N N . PRO A 1 243 ? 9.899 -22.647 -36.929 1.00 76.88 243 PRO A N 1
ATOM 1942 C CA . PRO A 1 243 ? 8.560 -23.251 -36.868 1.00 76.88 243 PRO A CA 1
ATOM 1943 C C . PRO A 1 243 ? 7.992 -23.415 -35.448 1.00 76.88 243 PRO A C 1
ATOM 1945 O O . PRO A 1 243 ? 6.780 -23.512 -35.268 1.00 76.88 243 PRO A O 1
ATOM 1948 N N . ASN A 1 244 ? 8.858 -23.444 -34.431 1.00 75.88 244 ASN A N 1
ATOM 1949 C CA . ASN A 1 244 ? 8.457 -23.546 -33.027 1.00 75.88 244 ASN A CA 1
ATOM 1950 C C . ASN A 1 244 ? 8.014 -22.199 -32.419 1.00 75.88 244 ASN A C 1
ATOM 1952 O O . ASN A 1 244 ? 7.336 -22.201 -31.390 1.00 75.88 244 ASN A O 1
ATOM 1956 N N . ASP A 1 245 ? 8.369 -21.061 -33.027 1.00 78.38 245 ASP A N 1
ATOM 1957 C CA . ASP A 1 245 ? 7.961 -19.732 -32.566 1.00 78.38 245 ASP A CA 1
ATOM 1958 C C . ASP A 1 245 ? 6.690 -19.267 -33.289 1.00 78.38 245 ASP A C 1
ATOM 1960 O O . ASP A 1 245 ? 6.693 -18.486 -34.244 1.00 78.38 245 ASP A O 1
ATOM 1964 N N . THR A 1 246 ? 5.557 -19.741 -32.775 1.00 77.38 246 THR A N 1
ATOM 1965 C CA . THR A 1 246 ? 4.225 -19.385 -33.284 1.00 77.38 246 THR A CA 1
ATOM 1966 C C . THR A 1 246 ? 3.856 -17.908 -33.085 1.00 77.38 246 THR A C 1
ATOM 1968 O O . THR A 1 246 ? 2.822 -17.478 -33.593 1.00 77.38 246 THR A O 1
ATOM 1971 N N . SER A 1 247 ? 4.683 -17.094 -32.409 1.00 78.06 247 SER A N 1
ATOM 1972 C CA . SER A 1 247 ? 4.466 -15.642 -32.320 1.00 78.06 247 SER A CA 1
ATOM 1973 C C . SER A 1 247 ? 4.802 -14.903 -33.624 1.00 78.06 247 SER A C 1
ATOM 1975 O O . SER A 1 247 ? 4.260 -13.823 -33.878 1.00 78.06 247 SER A O 1
ATOM 1977 N N . LEU A 1 248 ? 5.633 -15.513 -34.479 1.00 82.56 248 LEU A N 1
ATOM 1978 C CA . LEU A 1 248 ? 6.052 -14.973 -35.776 1.00 82.56 248 LEU A CA 1
ATOM 1979 C C . LEU A 1 248 ? 4.962 -15.085 -36.855 1.00 82.56 248 LEU A C 1
ATOM 1981 O O . LEU A 1 248 ? 4.990 -14.335 -37.832 1.00 82.56 248 LEU A O 1
ATOM 1985 N N . PHE A 1 249 ? 3.982 -15.980 -36.685 1.00 86.44 249 PHE A N 1
ATOM 1986 C CA . PHE A 1 249 ? 2.798 -16.064 -37.545 1.00 86.44 249 PHE A CA 1
ATOM 1987 C C . PHE A 1 249 ? 1.572 -15.539 -36.790 1.00 86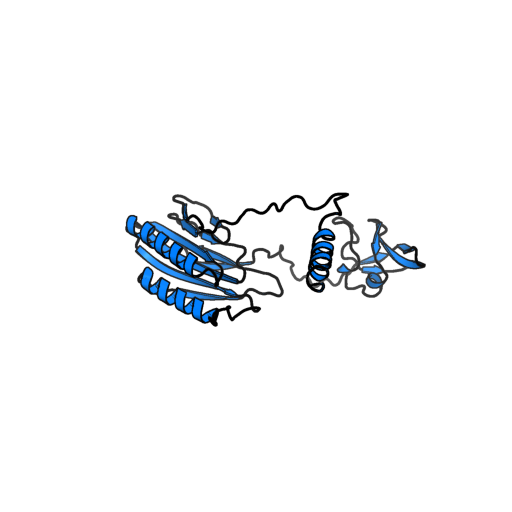.44 249 PHE A C 1
ATOM 1989 O O . PHE A 1 249 ? 0.842 -16.274 -36.125 1.00 86.44 249 PHE A O 1
ATOM 1996 N N . GLN A 1 250 ? 1.326 -14.232 -36.883 1.00 84.88 250 GLN A N 1
ATOM 1997 C CA . GLN A 1 250 ? 0.144 -13.637 -36.262 1.00 84.88 250 GLN A CA 1
ATOM 1998 C C . GLN A 1 250 ? -1.124 -14.046 -37.021 1.00 84.88 250 GLN A C 1
ATOM 2000 O O . GLN A 1 250 ? -1.160 -14.021 -38.250 1.00 84.88 250 GLN A O 1
ATOM 2005 N N . HIS A 1 251 ? -2.185 -14.387 -36.293 1.00 85.81 251 HIS A N 1
ATOM 2006 C CA . HIS A 1 251 ? -3.481 -14.774 -36.852 1.00 85.81 251 HIS A CA 1
ATOM 2007 C C . HIS A 1 251 ? -4.619 -13.931 -36.264 1.00 85.81 251 HIS A C 1
ATOM 2009 O O . HIS A 1 251 ? -4.488 -13.348 -35.185 1.00 85.81 251 HIS A O 1
ATOM 2015 N N . ALA A 1 252 ? -5.773 -13.935 -36.941 1.00 80.69 252 ALA A N 1
ATOM 2016 C CA . ALA A 1 252 ? -7.032 -13.499 -36.340 1.00 80.69 252 ALA A CA 1
ATOM 2017 C C . ALA A 1 252 ? -7.320 -14.283 -35.042 1.00 80.69 252 ALA A C 1
ATOM 2019 O O . ALA A 1 252 ? -6.874 -15.423 -34.875 1.00 80.69 252 ALA A O 1
ATOM 2020 N N . PHE A 1 253 ? -8.046 -13.664 -34.106 1.00 75.12 253 PHE A N 1
ATOM 2021 C CA . PHE A 1 253 ? -8.230 -14.191 -32.747 1.00 75.12 253 PHE A CA 1
ATOM 2022 C C . PHE A 1 253 ? -8.813 -15.615 -32.716 1.00 75.12 253 PHE A C 1
ATOM 2024 O O . PHE A 1 253 ? -8.442 -16.403 -31.845 1.00 75.12 253 PHE A O 1
ATOM 2031 N N . ASP A 1 254 ? -9.679 -15.908 -33.677 1.00 84.50 254 ASP A N 1
ATOM 2032 C CA . ASP A 1 254 ? -10.516 -17.087 -33.886 1.00 84.50 254 ASP A CA 1
ATOM 2033 C C . ASP A 1 254 ? -10.005 -18.034 -34.992 1.00 84.50 254 ASP A C 1
ATOM 2035 O O . ASP A 1 254 ? -10.642 -19.043 -35.282 1.00 84.50 254 ASP A O 1
ATOM 2039 N N . CYS A 1 255 ? -8.852 -17.748 -35.610 1.00 86.25 255 CYS A N 1
ATOM 2040 C CA . CYS A 1 255 ? -8.331 -18.571 -36.701 1.00 86.25 255 CYS A CA 1
ATOM 2041 C C . CYS A 1 255 ? -7.976 -20.001 -36.235 1.00 86.25 255 CYS A C 1
ATOM 2043 O O . CYS A 1 255 ? -7.158 -20.142 -35.321 1.00 86.25 255 CYS A O 1
ATOM 2045 N N . PRO A 1 256 ? -8.458 -21.066 -36.909 1.00 89.12 256 PRO A N 1
ATOM 2046 C CA . PRO A 1 256 ? -8.115 -22.449 -36.562 1.00 89.12 256 PRO A CA 1
ATOM 2047 C C . PRO A 1 256 ? -6.623 -22.796 -36.673 1.00 89.12 256 PRO A C 1
ATOM 2049 O O . PRO A 1 256 ? -6.186 -23.760 -36.055 1.00 89.12 256 PRO A O 1
ATOM 2052 N N . ASN A 1 257 ? -5.834 -22.024 -37.431 1.00 89.62 257 ASN A N 1
ATOM 2053 C CA . ASN A 1 257 ? -4.384 -22.225 -37.576 1.00 89.62 257 ASN A CA 1
ATOM 2054 C C . ASN A 1 257 ? -3.550 -21.497 -36.505 1.00 89.62 257 ASN A C 1
ATOM 2056 O O . ASN A 1 257 ? -2.330 -21.630 -36.463 1.00 89.62 257 ASN A O 1
ATOM 2060 N N . LYS A 1 258 ? -4.194 -20.752 -35.601 1.00 83.81 258 LYS A N 1
ATOM 2061 C CA . LYS A 1 258 ? -3.531 -20.066 -34.490 1.00 83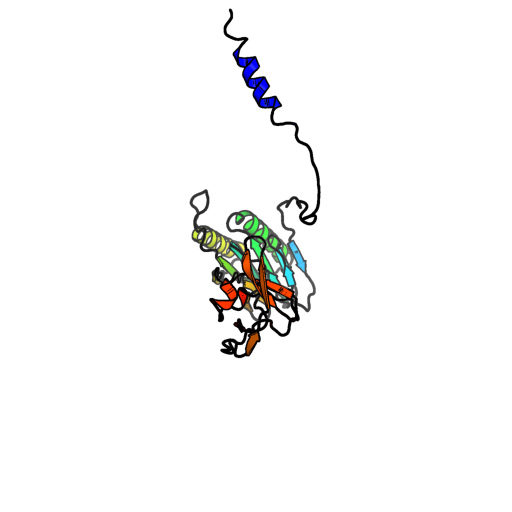.81 258 LYS A CA 1
ATOM 2062 C C . LYS A 1 258 ? -2.818 -21.071 -33.575 1.00 83.81 258 LYS A C 1
ATOM 2064 O O . LYS A 1 258 ? -3.423 -22.031 -33.107 1.00 83.81 258 LYS A O 1
ATOM 2069 N N . ASN A 1 259 ? -1.547 -20.799 -33.275 1.00 81.88 259 ASN A N 1
ATOM 2070 C CA . ASN A 1 259 ? -0.628 -21.681 -32.539 1.00 81.88 259 ASN A CA 1
ATOM 2071 C C . ASN A 1 259 ? -0.260 -23.003 -33.258 1.00 81.88 259 ASN A C 1
ATOM 2073 O O . ASN A 1 259 ? 0.245 -23.914 -32.602 1.00 81.88 259 ASN A O 1
ATOM 2077 N N . LYS A 1 260 ? -0.490 -23.130 -34.572 1.00 87.81 260 LYS A N 1
ATOM 2078 C CA . LYS A 1 260 ? 0.008 -24.257 -35.382 1.00 87.81 260 LYS A CA 1
ATOM 2079 C C . LYS A 1 260 ? 1.323 -23.898 -36.072 1.00 87.81 260 LYS A C 1
ATOM 2081 O O . LYS A 1 260 ? 1.625 -22.722 -36.257 1.00 87.81 260 LYS A O 1
ATOM 2086 N N . ILE A 1 261 ? 2.093 -24.912 -36.460 1.00 88.25 261 ILE A N 1
ATOM 2087 C CA . ILE A 1 261 ? 3.351 -24.719 -37.190 1.00 88.25 261 ILE A CA 1
ATOM 2088 C C . ILE A 1 261 ? 3.048 -24.397 -38.664 1.00 88.25 261 ILE A C 1
ATOM 2090 O O . ILE A 1 261 ? 2.412 -25.220 -39.328 1.00 88.25 261 ILE A O 1
ATOM 2094 N N . PRO A 1 262 ? 3.510 -23.260 -39.210 1.00 88.62 262 PRO A N 1
ATOM 2095 C CA . PRO A 1 262 ? 3.431 -22.989 -40.641 1.00 88.62 262 PRO A CA 1
ATOM 2096 C C . PRO A 1 262 ? 4.472 -23.823 -41.400 1.00 88.62 262 PRO A C 1
ATOM 2098 O O . PRO A 1 262 ? 5.658 -23.785 -41.070 1.00 88.62 262 PRO A O 1
ATOM 2101 N N . VAL A 1 263 ? 4.050 -24.547 -42.437 1.00 90.25 263 VAL A N 1
ATOM 2102 C CA . VAL A 1 263 ? 4.954 -25.270 -43.346 1.00 90.25 263 VAL A CA 1
ATOM 2103 C C . VAL A 1 263 ? 4.693 -24.889 -44.797 1.00 90.25 263 VAL A C 1
ATOM 2105 O O . VAL A 1 263 ? 3.545 -24.778 -45.229 1.00 90.25 263 VAL A O 1
ATOM 2108 N N . GLU A 1 264 ? 5.767 -24.682 -45.554 1.00 88.62 264 GLU A N 1
ATOM 2109 C CA . GLU A 1 264 ? 5.697 -24.614 -47.014 1.00 88.62 264 GLU A CA 1
ATOM 2110 C C . GLU A 1 264 ? 5.442 -26.020 -47.593 1.00 88.62 264 GLU A C 1
ATOM 2112 O O . GLU A 1 264 ? 5.768 -27.024 -46.954 1.00 88.62 264 GLU A O 1
ATOM 2117 N N . LYS A 1 265 ? 4.816 -26.082 -48.773 1.00 81.31 265 LYS A N 1
ATOM 2118 C CA . LYS A 1 265 ? 4.490 -27.320 -49.491 1.00 81.31 265 LYS A CA 1
ATOM 2119 C C . LYS A 1 265 ? 5.582 -27.717 -50.485 1.00 81.31 265 LYS A C 1
ATOM 2121 O O . LYS A 1 265 ? 6.056 -26.811 -51.199 1.00 81.31 265 LYS A O 1
#

Secondary structure (DSSP, 8-state):
--SHHHHHHHHHHHTTTSS--------S----------S---EEEES--SS-EEE-TT-EEEE-SSSPEEE---SSEEEEEEEEEETTEEEEEEEEE-GGGHHHHHHHHHHHHHHHHHTTPEEEEEEEEEEE-TT-SB-TTS-BHHHHHHHHHHHHHHHHSS-EEEEEEE-BTTTTB-EEEEE-TTT--EEEEETT--S-----------EEEPEEEE-SSS-EEEE-TTT--EE-THHHHSTT-TTSS---TT-TTTTSEEE--

Mean predicted aligned error: 18.41 Å

Radius of gyration: 29.01 Å; Cα contacts (8 Å, |Δi|>4): 460; chains: 1; bounding box: 50×86×76 Å

pLDDT: mean 73.43, std 19.15, range [31.61, 96.31]

Solvent-accessible surface area (backbone atoms only — not comparable to full-atom values): 15745 Å² total; per-residue (Å²): 143,77,74,76,75,61,61,67,60,53,60,63,54,60,74,60,69,82,74,81,86,82,89,88,84,89,82,88,84,95,82,78,80,79,73,80,81,72,83,79,56,64,75,46,78,42,71,79,49,95,56,74,45,78,47,63,82,48,40,31,40,39,33,55,20,63,38,31,45,34,36,47,86,46,67,46,27,42,34,45,31,35,31,32,35,41,98,90,41,44,15,35,38,44,35,38,34,42,72,89,43,49,67,59,49,50,52,50,51,51,52,52,49,52,59,36,54,79,58,67,41,49,70,76,43,35,41,37,38,43,30,48,51,97,89,65,59,67,46,101,83,73,48,35,58,67,53,54,49,51,54,48,48,57,49,47,24,68,74,64,76,41,76,57,49,76,46,83,43,72,45,47,77,92,73,69,38,30,37,26,49,35,48,28,48,80,74,70,48,72,52,65,50,53,78,72,69,67,78,81,75,69,84,69,90,66,72,64,86,47,72,42,73,39,46,83,48,61,54,95,87,66,50,62,28,39,27,37,83,87,65,69,33,71,29,57,58,64,24,56,78,37,43,87,47,41,81,53,53,64,60,57,99,84,38,89,65,57,66,32,23,48,36,82,127

Foldseek 3Di:
DPPPPPVVVVVVVVVPVVPDDDDDDDDDDDPDDDPPPPQDADEAEAEDDPEEAEDEARHKYKYQAQHKYKYDPDEQKKKKKFWKDAPNGIIMIIHMYHLVCLVVVLVVLLVVLVVCVVRVIQTEEMEMEGEDDVPDQADPVRHGSVNSVVVVQVSNCVSRVYHYDYDYHYDPPVVNFGFIWMQGNVVNDTDTDRPDPDDDPPPPVDQAPAEDEWDWDADPVRFIWTADPQARFIFHPVQQVCQSPLVRGDGDPPGPCRNHGYHYD

Sequence (265 aa):
MVGYKKQQRLFNKLLKKSKKKRMSRKKYNKTRKNKKMRGGGEIQIITENSSETEFEQRDAVINYGSASISTYNLINCIAIGGVFEIDGQQGTFLTHESPLDYQEQRKKLSEIKSILEEKNAKIYKIVLFRIDNPAKDVYKNGLTTEDIIKFQIEFSNKLFGVNSDVHIYSCDDTTYRCGKAIISPTQYTSTLIPIRGSKEKQSVDTKPKEMFIVDVEHDKDGDKIYKCPLCNSLTGTAAVQNPNDTSLFQHAFDCPNKNKIPVEK

Nearest PDB structures (foldseek):
  6fxd-assembly1_A-2  TM=5.148E-01  e=5.141E-01  Pseudomonas fluorescens
  7nvg-assembly1_B1  TM=4.517E-01  e=1.430E+00  Salmonella enterica subsp. enterica serovar Typhimurium
  6ppb-assembly1_5  TM=4.339E-01  e=4.226E+00  Human herpesvirus 8 strain GK18

Organism: NCBI:txid1070528